Protein AF-0000000077125166 (afdb_homodimer)

Sequence (204 aa):
MILIDFYLDGFKVSGHAQYDDVGKDIVCSAISGICFGSINWFDQKDILIFESDQSKPELVLKLKMNQRNKIGISLIETQVKTISDSYSQFCKFKKYNKELEKMILIDFYLDGFKVSGHAQYDDVGKDIVCSAISGICFGSINWFDQKDILIFESDQSKPELVLKLKMNQRNKIGISLIETQVKTISDSYSQFCKFKKYNKELEK

InterPro domains:
  IPR007422 Cysteine protease Prp [PF04327] (8-91)
  IPR007422 Cysteine protease Prp [cd16332] (1-94)
  IPR036764 Cysteine protease Prp superfamily [G3DSA:3.30.70.1490] (1-98)
  IPR036764 Cysteine protease Prp superfamily [SSF118010] (1-94)

Radius of gyration: 16.25 Å; Cα contacts (8 Å, |Δi|>4): 406; chains: 2; bounding box: 44×40×36 Å

Secondary structure (DSSP, 8-state):
-EEEEEETTEEEEES-S---SHHHHHHHHHHHHHHHHHHHHS-GGGEEEEEE-SSS-EEEEEE---HHHHHHHHHHHHHHHHHHHH-TTTEEEEE-SSPPP-/-EEEEEETTEEEEES-S---SHHHHHHHHHHHHHHHHHHHHS-GGGEEEEEE-SSS-EEEEEE---HHHHHHHHHHHHHHHHHHHH-TTTEEEEE-SSPPP-

Solvent-accessible surface area (backbone atoms only — not comparable to full-atom values): 10706 Å² total; per-residue (Å²): 101,25,41,36,43,35,32,74,34,34,37,35,39,33,41,54,61,64,88,58,57,72,69,45,42,32,54,23,32,17,51,48,35,49,50,55,10,45,61,71,55,48,60,70,91,40,49,47,77,47,75,43,77,60,100,61,24,31,41,35,41,40,47,57,84,46,73,68,48,50,52,50,51,53,41,49,49,37,20,53,45,48,48,21,70,76,36,55,90,43,23,46,71,47,78,44,98,43,65,71,81,131,99,24,41,35,42,35,32,74,34,35,37,37,38,31,40,54,60,65,88,59,57,73,71,44,40,31,53,25,31,17,51,48,36,48,51,55,10,45,60,69,53,47,60,69,92,40,48,48,78,46,75,42,77,62,98,61,23,30,42,35,41,39,46,58,81,46,74,69,50,51,52,50,51,54,42,50,49,38,20,52,46,48,49,20,70,76,37,55,90,42,24,47,70,47,79,44,98,42,66,71,81,130

Organism: Malacoplasma penetrans (strain HF-2) (NCBI:txid272633)

Nearest PDB structures (foldseek):
  7jvs-assembly1_D  TM=8.659E-01  e=5.149E-07  Staphylococcus aureus
  7kld-assembly1_B  TM=8.203E-01  e=3.577E-06  Staphylococcus aureus
  7kld-assembly1_A-2  TM=8.004E-01  e=5.898E-06  Staphylococcus aureus
  1s12-assembly1_A  TM=8.073E-01  e=2.997E-05  Thermotoga maritima
  7xqb-assembly1_A  TM=2.788E-01  e=7.992E-01  Homo sapiens

Structure (mmCIF, N/CA/C/O backbone):
data_AF-0000000077125166-model_v1
#
loop_
_entity.id
_entity.type
_entity.pdbx_description
1 polymer 'Ribosomal processing cysteine protease Prp'
#
loop_
_atom_site.group_PDB
_atom_site.id
_atom_site.type_symbol
_atom_site.label_atom_id
_atom_site.label_alt_id
_atom_site.label_comp_id
_atom_site.label_asym_id
_atom_site.label_entity_id
_atom_site.label_seq_id
_atom_site.pdbx_PDB_ins_code
_atom_site.Cartn_x
_atom_site.Cartn_y
_atom_site.Cartn_z
_atom_site.occupancy
_atom_site.B_iso_or_equiv
_atom_site.auth_seq_id
_atom_site.auth_comp_id
_atom_site.auth_asym_id
_atom_site.auth_atom_id
_atom_site.pdbx_PDB_model_num
ATOM 1 N N . MET A 1 1 ? 17.109 -9.609 -4.617 1 88.5 1 MET A N 1
ATOM 2 C CA . MET A 1 1 ? 16.844 -8.922 -3.352 1 88.5 1 MET A CA 1
ATOM 3 C C . MET A 1 1 ? 16.281 -7.531 -3.594 1 88.5 1 MET A C 1
ATOM 5 O O . MET A 1 1 ? 16.766 -6.793 -4.449 1 88.5 1 MET A O 1
ATOM 9 N N . ILE A 1 2 ? 15.266 -7.176 -3 1 92.12 2 ILE A N 1
ATOM 10 C CA . ILE A 1 2 ? 14.672 -5.844 -3.061 1 92.12 2 ILE A CA 1
ATOM 11 C C . ILE A 1 2 ? 15.188 -4.996 -1.902 1 92.12 2 ILE A C 1
ATOM 13 O O . ILE A 1 2 ? 15.172 -5.434 -0.749 1 92.12 2 ILE A O 1
ATOM 17 N N . LEU A 1 3 ? 15.672 -3.85 -2.199 1 95.25 3 LEU A N 1
ATOM 18 C CA . LEU A 1 3 ? 16.156 -2.922 -1.18 1 95.25 3 LEU A CA 1
ATOM 19 C C . LEU A 1 3 ? 15.258 -1.688 -1.104 1 95.25 3 LEU A C 1
ATOM 21 O O . LEU A 1 3 ? 14.922 -1.096 -2.133 1 95.25 3 LEU A O 1
ATOM 25 N N . ILE A 1 4 ? 14.898 -1.32 0.077 1 97.69 4 ILE A N 1
ATOM 26 C CA . ILE A 1 4 ? 14.055 -0.151 0.302 1 97.69 4 ILE A CA 1
ATOM 27 C C . ILE A 1 4 ? 14.734 0.792 1.294 1 97.69 4 ILE A C 1
ATOM 29 O O . ILE A 1 4 ? 14.953 0.43 2.451 1 97.69 4 ILE A O 1
ATOM 33 N N . ASP A 1 5 ? 15.055 1.932 0.874 1 98.19 5 ASP A N 1
ATOM 34 C CA . ASP A 1 5 ? 15.609 2.994 1.709 1 98.19 5 ASP A CA 1
ATOM 35 C C . ASP A 1 5 ? 14.586 4.102 1.936 1 98.19 5 ASP A C 1
ATOM 37 O O . ASP A 1 5 ? 14.094 4.711 0.98 1 98.19 5 ASP A O 1
ATOM 41 N N . PHE A 1 6 ? 14.305 4.363 3.172 1 98.44 6 PHE A N 1
ATOM 42 C CA . PHE A 1 6 ? 13.305 5.375 3.51 1 98.44 6 PHE A CA 1
ATOM 43 C C . PHE A 1 6 ? 13.969 6.598 4.141 1 98.44 6 PHE A C 1
ATOM 45 O O . PHE A 1 6 ? 14.812 6.465 5.027 1 98.44 6 PHE A O 1
ATOM 52 N N . TYR A 1 7 ? 13.531 7.691 3.664 1 98.12 7 TYR A N 1
ATOM 53 C CA . TYR A 1 7 ? 13.992 8.992 4.141 1 98.12 7 TYR A CA 1
ATOM 54 C C . TYR A 1 7 ? 12.836 9.812 4.699 1 98.12 7 TYR A C 1
ATOM 56 O O . TYR A 1 7 ? 11.68 9.406 4.602 1 98.12 7 TYR A O 1
ATOM 64 N N . LEU A 1 8 ? 13.156 10.914 5.254 1 97.25 8 LEU A N 1
ATOM 65 C CA . LEU A 1 8 ? 12.125 11.75 5.859 1 97.25 8 LEU A CA 1
ATOM 66 C C . LEU A 1 8 ? 11.141 12.25 4.809 1 97.25 8 LEU A C 1
ATOM 68 O O . LEU A 1 8 ? 9.953 12.438 5.102 1 97.25 8 LEU A O 1
ATOM 72 N N . ASP A 1 9 ? 11.672 12.453 3.574 1 98.19 9 ASP A N 1
ATOM 73 C CA . ASP A 1 9 ? 10.828 13.078 2.559 1 98.19 9 ASP A CA 1
ATOM 74 C C . ASP A 1 9 ? 10.75 12.203 1.307 1 98.19 9 ASP A C 1
ATOM 76 O O . ASP A 1 9 ? 10.641 12.727 0.192 1 98.19 9 ASP A O 1
ATOM 80 N N . GLY A 1 10 ? 10.875 10.883 1.481 1 98.31 10 GLY A N 1
ATOM 81 C CA . GLY A 1 10 ? 10.766 10.031 0.308 1 98.31 10 GLY A CA 1
ATOM 82 C C . GLY A 1 10 ? 11.359 8.648 0.513 1 98.31 10 GLY A C 1
ATOM 83 O O . GLY A 1 10 ? 11.562 8.219 1.649 1 98.31 10 GLY A O 1
ATOM 84 N N . PHE A 1 11 ? 11.492 7.945 -0.574 1 98.56 11 PHE A N 1
ATOM 85 C CA . PHE A 1 11 ? 12.055 6.602 -0.487 1 98.56 11 PHE A CA 1
ATOM 86 C C . PHE A 1 11 ? 12.695 6.195 -1.812 1 98.56 11 PHE A C 1
ATOM 88 O O . PHE A 1 11 ?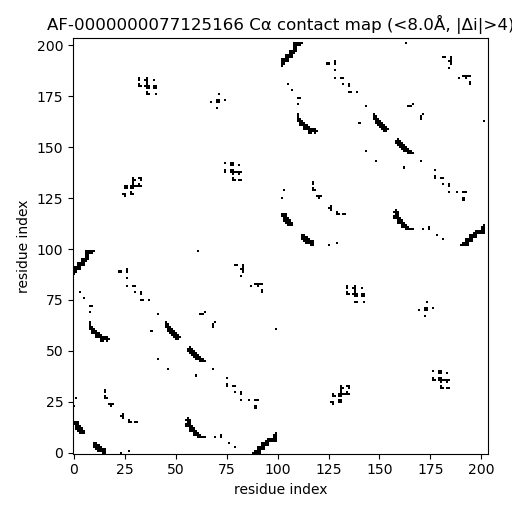 12.438 6.812 -2.846 1 98.56 11 PHE A O 1
ATOM 95 N N . LYS A 1 12 ? 13.531 5.242 -1.738 1 97.31 12 LYS A N 1
ATOM 96 C CA . LYS A 1 12 ? 14.172 4.582 -2.8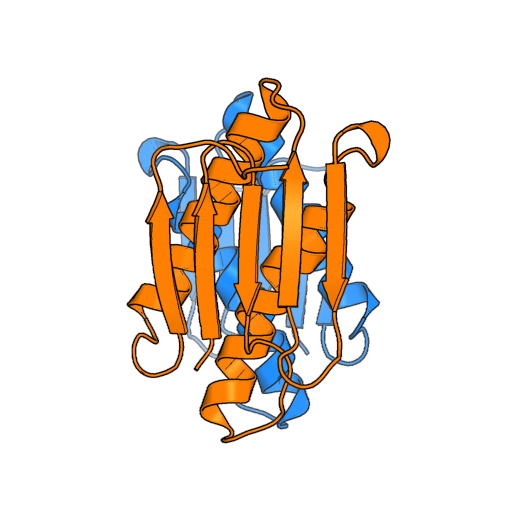69 1 97.31 12 LYS A CA 1
ATOM 97 C C . LYS A 1 12 ? 13.961 3.072 -2.818 1 97.31 12 LYS A C 1
ATOM 99 O O . LYS A 1 12 ? 14.109 2.453 -1.764 1 97.31 12 LYS A O 1
ATOM 104 N N . VAL A 1 13 ? 13.602 2.555 -3.938 1 96.56 13 VAL A N 1
ATOM 105 C CA . VAL A 1 13 ? 13.438 1.109 -4.059 1 96.56 13 VAL A CA 1
ATOM 106 C C . VAL A 1 13 ? 14.297 0.587 -5.211 1 96.56 13 VAL A C 1
ATOM 108 O O . VAL A 1 13 ? 14.266 1.141 -6.312 1 96.56 13 VAL A O 1
ATOM 111 N N . SER A 1 14 ? 15.039 -0.465 -4.918 1 93.19 14 SER A N 1
ATOM 112 C CA . SER A 1 14 ? 15.852 -1.08 -5.961 1 93.19 14 SER A CA 1
ATOM 113 C C . SER A 1 14 ? 15.688 -2.598 -5.965 1 93.19 14 SER A C 1
ATOM 115 O O . SER A 1 14 ? 15.422 -3.201 -4.922 1 93.19 14 SER A O 1
ATOM 117 N N . GLY A 1 15 ? 15.773 -3.17 -7.215 1 89.12 15 GLY A N 1
ATOM 118 C CA . GLY A 1 15 ? 15.719 -4.617 -7.34 1 89.12 15 GLY A CA 1
ATOM 119 C C . GLY A 1 15 ? 14.305 -5.16 -7.398 1 89.12 15 GLY A C 1
ATOM 120 O O . GLY A 1 15 ? 14.078 -6.355 -7.203 1 89.12 15 GLY A O 1
ATOM 121 N N . HIS A 1 16 ? 13.375 -4.238 -7.547 1 78.56 16 HIS A N 1
ATOM 122 C CA . HIS A 1 16 ? 11.969 -4.629 -7.484 1 78.56 16 HIS A CA 1
ATOM 123 C C . HIS A 1 16 ? 11.477 -5.117 -8.844 1 78.56 16 HIS A C 1
ATOM 125 O O . HIS A 1 16 ? 10.336 -5.578 -8.969 1 78.56 16 HIS A O 1
ATOM 131 N N . ALA A 1 17 ? 12.336 -4.746 -9.852 1 70.19 17 ALA A N 1
ATOM 132 C CA . ALA A 1 17 ? 11.992 -5.168 -11.211 1 70.19 17 ALA A CA 1
ATOM 133 C C . ALA A 1 17 ? 12.961 -6.227 -11.719 1 70.19 17 ALA A C 1
ATOM 135 O O . ALA A 1 17 ? 14.148 -6.199 -11.391 1 70.19 17 ALA A O 1
ATOM 136 N N . GLN A 1 18 ? 12.781 -7.445 -11.617 1 63.22 18 GLN A N 1
ATOM 137 C CA . GLN A 1 18 ? 13.547 -8.531 -12.219 1 63.22 18 GLN A CA 1
ATOM 138 C C . GLN A 1 18 ? 13.023 -9.891 -11.758 1 63.22 18 GLN A C 1
ATOM 140 O O . GLN A 1 18 ? 12.781 -10.094 -10.57 1 63.22 18 GLN A O 1
ATOM 145 N N . TYR A 1 19 ? 12.344 -10.383 -12.758 1 58.19 19 TYR A N 1
ATOM 146 C CA . TYR A 1 19 ? 11.703 -11.688 -12.594 1 58.19 19 TYR A CA 1
ATOM 147 C C . TYR A 1 19 ? 12.727 -12.758 -12.234 1 58.19 19 TYR A C 1
ATOM 149 O O . TYR A 1 19 ? 13.734 -12.922 -12.93 1 58.19 19 TYR A O 1
ATOM 157 N N . ASP A 1 20 ? 12.844 -12.875 -10.914 1 63.78 20 ASP A N 1
ATOM 158 C CA . ASP A 1 20 ? 13.656 -14.016 -10.516 1 63.78 20 ASP A CA 1
ATOM 159 C C . ASP A 1 20 ? 12.773 -15.156 -10.008 1 63.78 20 ASP A C 1
ATOM 161 O O . ASP A 1 20 ? 11.711 -15.422 -10.562 1 63.78 20 ASP A O 1
ATOM 165 N N . ASP A 1 21 ? 13.227 -15.688 -8.961 1 65.69 21 ASP A N 1
ATOM 166 C CA . ASP A 1 21 ? 12.578 -16.797 -8.258 1 65.69 21 ASP A CA 1
ATOM 167 C C . ASP A 1 21 ? 11.148 -16.422 -7.852 1 65.69 21 ASP A C 1
ATOM 169 O O . ASP A 1 21 ? 10.844 -15.25 -7.641 1 65.69 21 ASP A O 1
ATOM 173 N N . VAL A 1 22 ? 10.219 -17.344 -7.988 1 67.06 22 VAL A N 1
ATOM 174 C CA . VAL A 1 22 ? 8.789 -17.219 -7.727 1 67.06 22 VAL A CA 1
ATOM 175 C C . VAL A 1 22 ? 8.57 -16.391 -6.465 1 67.06 22 VAL A C 1
ATOM 177 O O . VAL A 1 22 ? 7.754 -15.461 -6.457 1 67.06 22 VAL A O 1
ATOM 180 N N . GLY A 1 23 ? 9.328 -16.625 -5.402 1 73.56 23 GLY A N 1
ATOM 181 C CA . GLY A 1 23 ? 9.195 -15.875 -4.16 1 73.56 23 GLY A CA 1
ATOM 182 C C . GLY A 1 23 ? 9.516 -14.398 -4.316 1 73.56 23 GLY A C 1
ATOM 183 O O . GLY A 1 23 ? 8.828 -13.547 -3.748 1 73.56 23 GLY A O 1
ATOM 184 N N . LYS A 1 24 ? 10.406 -14.141 -5.137 1 79.88 24 LYS A N 1
ATOM 185 C CA . LYS A 1 24 ? 10.797 -12.75 -5.371 1 79.88 24 LYS A CA 1
ATOM 186 C C . LYS A 1 24 ? 9.719 -12 -6.145 1 79.88 24 LYS A C 1
ATOM 188 O O . LYS A 1 24 ? 9.453 -10.828 -5.863 1 79.88 24 LYS A O 1
ATOM 193 N N . ASP A 1 25 ? 9.031 -12.727 -6.945 1 85.38 25 ASP A N 1
ATOM 194 C CA . ASP A 1 25 ? 7.984 -12.102 -7.754 1 85.38 25 ASP A CA 1
ATOM 195 C C . ASP A 1 25 ? 6.812 -11.656 -6.887 1 85.38 25 ASP A C 1
ATOM 197 O O . ASP A 1 25 ? 6.219 -10.602 -7.129 1 85.38 25 ASP A O 1
ATOM 201 N N . ILE A 1 26 ? 6.582 -12.414 -5.871 1 87.94 26 ILE A N 1
ATOM 202 C CA . ILE A 1 26 ? 5.484 -12.125 -4.957 1 87.94 26 ILE A CA 1
ATOM 203 C C . ILE A 1 26 ? 5.801 -10.859 -4.152 1 87.94 26 ILE A C 1
ATOM 205 O O . ILE A 1 26 ? 4.965 -9.961 -4.047 1 87.94 26 ILE A O 1
ATOM 209 N N . VAL A 1 27 ? 6.992 -10.828 -3.652 1 92.56 27 VAL A N 1
ATOM 210 C CA . VAL A 1 27 ? 7.41 -9.688 -2.854 1 92.56 27 VAL A CA 1
ATOM 211 C C . VAL A 1 27 ? 7.523 -8.445 -3.744 1 92.56 27 VAL A C 1
ATOM 213 O O . VAL A 1 27 ? 7.113 -7.355 -3.352 1 92.56 27 VAL A O 1
ATOM 216 N N . CYS A 1 28 ? 8.008 -8.641 -4.93 1 92.25 28 CYS A N 1
ATOM 217 C CA . CYS A 1 28 ? 8.133 -7.543 -5.887 1 92.25 28 CYS A CA 1
ATOM 218 C C . CYS A 1 28 ? 6.77 -6.93 -6.191 1 92.25 28 CYS A C 1
ATOM 220 O O . CYS A 1 28 ? 6.641 -5.707 -6.273 1 92.25 28 CYS A O 1
ATOM 222 N N . SER A 1 29 ? 5.875 -7.773 -6.383 1 93.25 29 SER A N 1
ATOM 223 C CA . SER A 1 29 ? 4.535 -7.297 -6.703 1 93.25 29 SER A CA 1
ATOM 224 C C . SER A 1 29 ? 3.943 -6.496 -5.547 1 93.25 29 SER A C 1
ATOM 226 O O . SER A 1 29 ? 3.322 -5.453 -5.762 1 93.25 29 SER A O 1
ATOM 228 N N . ALA A 1 30 ? 4.086 -6.965 -4.332 1 95.5 30 ALA A N 1
ATOM 229 C CA . ALA A 1 30 ? 3.6 -6.258 -3.148 1 95.5 30 ALA A CA 1
ATOM 230 C C . ALA A 1 30 ? 4.23 -4.875 -3.039 1 95.5 30 ALA A C 1
ATOM 232 O O . ALA A 1 30 ? 3.523 -3.871 -2.908 1 95.5 30 ALA A O 1
ATOM 233 N N . ILE A 1 31 ? 5.516 -4.789 -3.162 1 97.06 31 ILE A N 1
ATOM 234 C CA . ILE A 1 31 ? 6.25 -3.535 -3.031 1 97.06 31 ILE A CA 1
ATOM 235 C C . ILE A 1 31 ? 5.883 -2.598 -4.18 1 97.06 31 ILE A C 1
ATOM 237 O O . ILE A 1 31 ? 5.621 -1.413 -3.963 1 97.06 31 ILE A O 1
ATOM 241 N N . SER A 1 32 ? 5.832 -3.109 -5.391 1 94.75 32 SER A N 1
ATOM 242 C CA . SER A 1 32 ? 5.48 -2.301 -6.555 1 94.75 32 SER A CA 1
ATOM 243 C C . SER A 1 32 ? 4.078 -1.716 -6.418 1 94.75 32 SER A C 1
ATOM 245 O O . SER A 1 32 ? 3.855 -0.545 -6.734 1 94.75 32 SER A O 1
ATOM 247 N N . GLY A 1 33 ? 3.133 -2.543 -5.992 1 96.75 33 GLY A N 1
ATOM 248 C CA . GLY A 1 33 ? 1.771 -2.08 -5.777 1 96.75 33 GLY A CA 1
ATOM 249 C C . GLY A 1 33 ? 1.681 -0.917 -4.809 1 96.75 33 GLY A C 1
ATOM 250 O O . GLY A 1 33 ? 0.982 0.064 -5.074 1 96.75 33 GLY A O 1
ATOM 251 N N . ILE A 1 34 ? 2.367 -1.034 -3.705 1 98.5 34 ILE A N 1
ATOM 252 C CA . ILE A 1 34 ? 2.406 0.028 -2.705 1 98.5 34 ILE A CA 1
ATOM 253 C C . ILE A 1 34 ? 3.021 1.286 -3.312 1 98.5 34 ILE A C 1
ATOM 255 O O . ILE A 1 34 ? 2.447 2.373 -3.223 1 98.5 34 ILE A O 1
ATOM 259 N N . CYS A 1 35 ? 4.148 1.159 -3.975 1 98.06 35 CYS A N 1
ATOM 260 C CA . CYS A 1 35 ? 4.902 2.305 -4.469 1 98.06 35 CYS A CA 1
ATOM 261 C C . CYS A 1 35 ? 4.145 3.02 -5.578 1 98.06 35 CYS A C 1
ATOM 263 O O . CYS A 1 35 ? 3.928 4.23 -5.512 1 98.06 35 CYS A O 1
ATOM 265 N N . PHE A 1 36 ? 3.689 2.275 -6.551 1 97 36 PHE A N 1
ATOM 266 C CA . PHE A 1 36 ? 3.066 2.922 -7.699 1 97 36 PHE A CA 1
ATOM 267 C C . PHE A 1 36 ? 1.688 3.461 -7.332 1 97 36 PHE A C 1
ATOM 269 O O . PHE A 1 36 ? 1.285 4.523 -7.809 1 97 36 PHE A O 1
ATOM 276 N N . GLY A 1 37 ? 0.969 2.758 -6.508 1 98.5 37 GLY A N 1
ATOM 277 C CA . GLY A 1 37 ? -0.279 3.295 -5.992 1 98.5 37 GLY A CA 1
ATOM 278 C C . GLY A 1 37 ? -0.097 4.594 -5.227 1 98.5 37 GLY A C 1
ATOM 279 O O . GLY A 1 37 ? -0.918 5.504 -5.336 1 98.5 37 GLY A O 1
ATOM 280 N N . SER A 1 38 ? 0.957 4.648 -4.438 1 98.69 38 SER A N 1
ATOM 281 C CA . SER A 1 38 ? 1.24 5.848 -3.658 1 98.69 38 SER A CA 1
ATOM 282 C C . SER A 1 38 ? 1.605 7.023 -4.559 1 98.69 38 SER A C 1
ATOM 284 O O . SER A 1 38 ? 1.137 8.141 -4.352 1 98.69 38 SER A O 1
ATOM 286 N N . ILE A 1 39 ? 2.422 6.754 -5.551 1 98.5 39 ILE A N 1
ATOM 287 C CA . ILE A 1 39 ? 2.809 7.785 -6.508 1 98.5 39 ILE A CA 1
ATOM 288 C C . ILE A 1 39 ? 1.562 8.398 -7.141 1 98.5 39 ILE A C 1
ATOM 290 O O . ILE A 1 39 ? 1.47 9.617 -7.289 1 98.5 39 ILE A O 1
ATOM 294 N N . ASN A 1 40 ? 0.582 7.605 -7.445 1 98.38 40 ASN A N 1
ATOM 295 C CA . ASN A 1 40 ? -0.653 8.07 -8.062 1 98.38 40 ASN A CA 1
ATOM 296 C C . ASN A 1 40 ? -1.508 8.867 -7.082 1 98.38 40 ASN A C 1
ATOM 298 O O . ASN A 1 40 ? -2.381 9.633 -7.492 1 98.38 40 ASN A O 1
ATOM 302 N N . TRP A 1 41 ? -1.309 8.68 -5.855 1 98.81 41 TRP A N 1
ATOM 303 C CA . TRP A 1 41 ? -2.111 9.344 -4.832 1 98.81 41 TRP A CA 1
ATOM 304 C C . TRP A 1 41 ? -1.573 10.742 -4.535 1 98.81 41 TRP A C 1
ATOM 306 O O . TRP A 1 41 ? -2.342 11.656 -4.246 1 98.81 41 TRP A O 1
ATOM 316 N N . PHE A 1 42 ? -0.277 10.898 -4.594 1 98.81 42 PHE A N 1
ATOM 317 C CA . PHE A 1 42 ? 0.323 12.188 -4.293 1 98.81 42 PHE A CA 1
ATOM 318 C C . PHE A 1 42 ? -0.003 13.211 -5.379 1 98.81 42 PHE A C 1
ATOM 320 O O . PHE A 1 42 ? -0.159 12.844 -6.547 1 98.81 42 PHE A O 1
ATOM 327 N N . ASP A 1 43 ? -0.119 14.5 -4.984 1 98.56 43 ASP A N 1
ATOM 328 C CA . ASP A 1 43 ? -0.202 15.562 -5.98 1 98.56 43 ASP A CA 1
ATOM 329 C C . ASP A 1 43 ? 1.076 15.641 -6.812 1 98.56 43 ASP A C 1
ATOM 331 O O . ASP A 1 43 ? 2.178 15.719 -6.262 1 98.56 43 ASP A O 1
ATOM 335 N N . GLN A 1 44 ? 0.912 15.578 -8.047 1 97.94 44 GLN A N 1
ATOM 336 C CA . GLN A 1 44 ? 2.057 15.523 -8.945 1 97.94 44 GLN A CA 1
ATOM 337 C C . GLN A 1 44 ? 2.973 16.719 -8.742 1 97.94 44 GLN A C 1
ATOM 339 O O . GLN A 1 44 ? 4.191 16.625 -8.914 1 97.94 44 GLN A O 1
ATOM 344 N N . LYS A 1 45 ? 2.42 17.844 -8.375 1 98.19 45 LYS A N 1
ATOM 345 C CA . LYS A 1 45 ? 3.219 19.047 -8.164 1 98.19 45 LYS A CA 1
ATOM 346 C C . LYS A 1 45 ? 4.113 18.906 -6.938 1 98.19 45 LYS A C 1
ATOM 348 O O . LYS A 1 45 ? 5.023 19.703 -6.727 1 98.19 45 LYS A O 1
ATOM 353 N N . ASP A 1 46 ? 3.82 17.938 -6.082 1 98.44 46 ASP A N 1
ATOM 354 C CA . ASP A 1 46 ? 4.527 17.797 -4.812 1 98.44 46 ASP A CA 1
ATOM 355 C C . ASP A 1 46 ? 5.562 16.672 -4.875 1 98.44 46 ASP A C 1
ATOM 357 O O . ASP A 1 46 ? 6.188 16.344 -3.867 1 98.44 46 ASP A O 1
ATOM 361 N N . ILE A 1 47 ? 5.727 16.094 -6.027 1 98.25 47 ILE A N 1
ATOM 362 C CA . ILE A 1 47 ? 6.613 14.93 -6.008 1 98.25 47 ILE A CA 1
ATOM 363 C C . ILE A 1 47 ? 7.609 15.023 -7.164 1 98.25 47 ILE A C 1
ATOM 365 O O . ILE A 1 47 ? 7.332 15.672 -8.18 1 98.25 47 ILE A O 1
ATOM 369 N N . LEU A 1 48 ? 8.758 14.469 -6.938 1 97.88 48 LEU A N 1
ATOM 370 C CA . LEU A 1 48 ? 9.758 14.156 -7.953 1 97.88 48 LEU A CA 1
ATOM 371 C C . LEU A 1 48 ? 10.016 12.656 -8.008 1 97.88 48 LEU A C 1
ATOM 373 O O . LEU A 1 48 ? 10.211 12.016 -6.977 1 97.88 48 LEU A O 1
ATOM 377 N N . ILE A 1 49 ? 9.93 12.148 -9.203 1 97 49 ILE A N 1
ATOM 378 C CA . ILE A 1 49 ? 10.094 10.711 -9.391 1 97 49 ILE A CA 1
ATOM 379 C C . ILE A 1 49 ? 11.258 10.453 -10.352 1 97 49 ILE A C 1
ATOM 381 O O . ILE A 1 49 ? 11.367 11.102 -11.398 1 97 49 ILE A O 1
ATOM 385 N N . PHE A 1 50 ? 12.086 9.555 -9.938 1 94.25 50 PHE A N 1
ATOM 386 C CA . PHE A 1 50 ? 13.141 9.055 -10.812 1 94.25 50 PHE A CA 1
ATOM 387 C C . PHE A 1 50 ? 13.062 7.543 -10.945 1 94.25 50 PHE A C 1
ATOM 389 O O . PHE A 1 50 ? 13 6.828 -9.945 1 94.25 50 PHE A O 1
ATOM 396 N N . GLU A 1 51 ? 12.969 7.109 -12.172 1 91.44 51 GLU A N 1
ATOM 397 C CA . GLU A 1 51 ? 12.969 5.68 -12.453 1 91.44 51 GLU A CA 1
ATOM 398 C C . GLU A 1 51 ? 14.102 5.305 -13.406 1 91.44 51 GLU A C 1
ATOM 400 O O . GLU A 1 51 ? 14.375 6.023 -14.367 1 91.44 51 GLU A O 1
ATOM 405 N N . SER A 1 52 ? 14.742 4.309 -13.078 1 86.38 52 SER A N 1
ATOM 406 C CA . SER A 1 52 ? 15.781 3.793 -13.961 1 86.38 52 SER A CA 1
ATOM 407 C C . SER A 1 52 ? 15.578 2.307 -14.242 1 86.38 52 SER A C 1
ATOM 409 O O . SER A 1 52 ? 15.148 1.559 -13.359 1 86.38 52 SER A O 1
ATOM 411 N N . ASP A 1 53 ? 15.602 1.937 -15.516 1 74.25 53 ASP A N 1
ATOM 412 C CA . ASP A 1 53 ? 15.43 0.541 -15.906 1 74.25 53 ASP A CA 1
ATOM 413 C C . ASP A 1 53 ? 16.766 -0.081 -16.312 1 74.25 53 ASP A C 1
ATOM 415 O O . ASP A 1 53 ? 16.797 -1.163 -16.906 1 74.25 53 ASP A O 1
ATOM 419 N N . GLN A 1 54 ? 17.703 0.602 -16.094 1 71.5 54 GLN A N 1
ATOM 420 C CA . GLN A 1 54 ? 18.984 0.05 -16.531 1 71.5 54 GLN A CA 1
ATOM 421 C C . GLN A 1 54 ? 19.297 -1.25 -15.797 1 71.5 54 GLN A C 1
ATOM 423 O O . GLN A 1 54 ? 18.391 -2.045 -15.516 1 71.5 54 GLN A O 1
ATOM 428 N N . SER A 1 55 ? 20.422 -1.641 -15.484 1 66 55 SER A N 1
ATOM 429 C CA . SER A 1 55 ? 20.859 -2.926 -14.938 1 66 55 SER A CA 1
ATOM 430 C C . SER A 1 55 ? 20.219 -3.193 -13.578 1 66 55 SER A C 1
ATOM 432 O O . SER A 1 55 ? 19.938 -4.344 -13.242 1 66 55 SER A O 1
ATOM 434 N N . LYS A 1 56 ? 19.922 -2.117 -12.875 1 73.62 56 LYS A N 1
ATOM 435 C CA . LYS A 1 56 ? 19.234 -2.264 -11.594 1 73.62 56 LYS A CA 1
ATOM 436 C C . LYS A 1 56 ? 18.031 -1.34 -11.508 1 73.62 56 LYS A C 1
ATOM 438 O O . LYS A 1 56 ? 18.156 -0.156 -11.195 1 73.62 56 LYS A O 1
ATOM 443 N N . PRO A 1 57 ? 16.859 -1.937 -11.836 1 85.5 57 PRO A N 1
ATOM 444 C CA . PRO A 1 57 ? 15.672 -1.083 -11.781 1 85.5 57 PRO A CA 1
ATOM 445 C C . PRO A 1 57 ? 15.508 -0.376 -10.438 1 85.5 57 PRO A C 1
ATOM 447 O O . PRO A 1 57 ? 15.664 -1.003 -9.383 1 85.5 57 PRO A O 1
ATOM 450 N N . GLU A 1 58 ? 15.445 0.89 -10.5 1 92.56 58 GLU A N 1
ATOM 451 C CA . GLU A 1 58 ? 15.344 1.722 -9.305 1 92.56 58 GLU A CA 1
ATOM 452 C C . GLU A 1 58 ? 14.188 2.717 -9.422 1 92.56 58 GLU A C 1
ATOM 454 O O . GLU A 1 58 ? 13.914 3.23 -10.508 1 92.56 58 GLU A O 1
ATOM 459 N N . LEU A 1 59 ? 13.531 2.891 -8.352 1 96 59 LEU A N 1
ATOM 460 C CA . LEU A 1 59 ? 12.492 3.904 -8.219 1 96 59 LEU A CA 1
ATOM 461 C C . LEU A 1 59 ? 12.781 4.832 -7.043 1 96 59 LEU A C 1
ATOM 463 O O . LEU A 1 59 ? 13.016 4.367 -5.922 1 96 59 LEU A O 1
ATOM 467 N N . VAL A 1 60 ? 12.836 6.129 -7.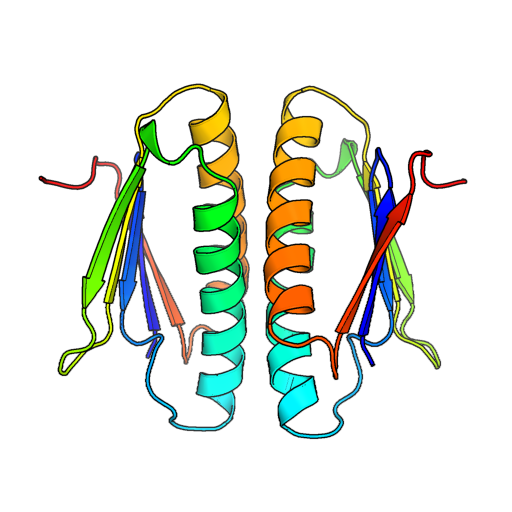324 1 97.25 60 VAL A N 1
ATOM 468 C CA . VAL A 1 60 ? 13.07 7.125 -6.281 1 97.25 60 VAL A CA 1
ATOM 469 C C . VAL A 1 60 ? 11.914 8.117 -6.254 1 97.25 60 VAL A C 1
ATOM 471 O O . VAL A 1 60 ? 11.508 8.641 -7.293 1 97.25 60 VAL A O 1
ATOM 474 N N . LEU A 1 61 ? 11.391 8.328 -5.082 1 98.44 61 LEU A N 1
ATOM 475 C CA . LEU A 1 61 ? 10.344 9.328 -4.867 1 98.44 61 LEU A CA 1
ATOM 476 C C . LEU A 1 61 ? 10.789 10.359 -3.834 1 98.44 61 LEU A C 1
ATOM 478 O O . LEU A 1 61 ? 11.203 10 -2.727 1 98.44 61 LEU A O 1
ATOM 482 N N . LYS A 1 62 ? 10.727 11.586 -4.207 1 98.5 62 LYS A N 1
ATOM 483 C CA . LYS A 1 62 ? 10.93 12.695 -3.287 1 98.5 62 LYS A CA 1
ATOM 484 C C . LYS A 1 62 ? 9.664 13.523 -3.127 1 98.5 62 LYS A C 1
ATOM 486 O O . LYS A 1 62 ? 8.992 13.844 -4.113 1 98.5 62 LYS A O 1
ATOM 491 N N . LEU A 1 63 ? 9.391 13.891 -1.954 1 98.25 63 LEU A N 1
ATOM 492 C CA . LEU A 1 63 ? 8.133 14.562 -1.644 1 98.25 63 LEU A CA 1
ATOM 493 C C . LEU A 1 63 ? 8.391 15.961 -1.095 1 98.25 63 LEU A C 1
ATOM 495 O O . LEU A 1 63 ? 9.328 16.172 -0.324 1 98.25 63 LEU A O 1
ATOM 499 N N . LYS A 1 64 ? 7.566 16.875 -1.545 1 98.12 64 LYS A N 1
ATOM 500 C CA . LYS A 1 64 ? 7.383 18.078 -0.754 1 98.12 64 LYS A CA 1
ATOM 501 C C . LYS A 1 64 ? 6.574 17.797 0.509 1 98.12 64 LYS A C 1
ATOM 503 O O . LYS A 1 64 ? 5.469 17.266 0.436 1 98.12 64 LYS A O 1
ATOM 508 N N . MET A 1 65 ? 7.105 18.234 1.587 1 97.06 65 MET A N 1
ATOM 509 C CA . MET A 1 65 ? 6.504 17.812 2.85 1 97.06 65 MET A CA 1
ATOM 510 C C . MET A 1 65 ? 5.434 18.812 3.293 1 97.06 65 MET A C 1
ATOM 512 O O . MET A 1 65 ? 5.684 20.016 3.357 1 97.06 65 MET A O 1
ATOM 516 N N . ASN A 1 66 ? 4.289 18.422 3.443 1 97.81 66 ASN A N 1
ATOM 517 C CA . ASN A 1 66 ? 3.131 19.016 4.09 1 97.81 66 ASN A CA 1
ATOM 518 C C . ASN A 1 66 ? 2.393 18.016 4.973 1 97.81 66 ASN A C 1
ATOM 520 O O . ASN A 1 66 ? 2.814 16.859 5.098 1 97.81 66 ASN A O 1
ATOM 524 N N . GLN A 1 67 ? 1.455 18.359 5.629 1 97.62 67 GLN A N 1
ATOM 525 C CA . GLN A 1 67 ? 0.791 17.484 6.586 1 97.62 67 GLN A CA 1
ATOM 526 C C . GLN A 1 67 ? 0.258 16.234 5.906 1 97.62 67 GLN A C 1
ATOM 528 O O . GLN A 1 67 ? 0.436 15.117 6.414 1 97.62 67 GLN A O 1
ATOM 533 N N . ARG A 1 68 ? -0.409 16.359 4.82 1 98.31 68 ARG A N 1
ATOM 534 C CA . ARG A 1 68 ? -0.967 15.25 4.066 1 98.31 68 ARG A CA 1
ATOM 535 C C . ARG A 1 68 ? 0.124 14.273 3.65 1 98.31 68 ARG A C 1
ATOM 537 O O . ARG A 1 68 ? -0.012 13.062 3.846 1 98.31 68 ARG A O 1
ATOM 544 N N . ASN A 1 69 ? 1.181 14.836 3.094 1 98.62 69 ASN A N 1
ATOM 545 C CA . ASN A 1 69 ? 2.26 13.992 2.59 1 98.62 69 ASN A CA 1
ATOM 546 C C . ASN A 1 69 ? 3.01 13.297 3.725 1 98.62 69 ASN A C 1
ATOM 548 O O . ASN A 1 69 ? 3.484 12.172 3.566 1 98.62 69 ASN A O 1
ATOM 552 N N . LYS A 1 70 ? 3.127 13.961 4.875 1 98.38 70 LYS A N 1
ATOM 553 C CA . LYS A 1 70 ? 3.744 13.352 6.051 1 98.38 70 LYS A CA 1
ATOM 554 C C . LYS A 1 70 ? 2.953 12.133 6.523 1 98.38 70 LYS A C 1
ATOM 556 O O . LYS A 1 70 ? 3.535 11.102 6.855 1 98.38 70 LYS A O 1
ATOM 561 N N . ILE A 1 71 ? 1.705 12.305 6.512 1 98.69 71 ILE A N 1
ATOM 562 C CA . ILE A 1 71 ? 0.837 11.203 6.91 1 98.69 71 ILE A CA 1
ATOM 563 C C . ILE A 1 71 ? 0.945 10.07 5.898 1 98.69 71 ILE A C 1
ATOM 565 O O . ILE A 1 71 ? 1.111 8.906 6.273 1 98.69 71 ILE A O 1
ATOM 569 N N . GLY A 1 72 ? 0.868 10.406 4.621 1 98.81 72 GLY A N 1
ATOM 570 C CA . GLY A 1 72 ? 0.953 9.414 3.566 1 98.81 72 GLY A CA 1
ATOM 571 C C . GLY A 1 72 ? 2.234 8.602 3.613 1 98.81 72 GLY A C 1
ATOM 572 O O . GLY A 1 72 ? 2.199 7.371 3.543 1 98.81 72 GLY A O 1
ATOM 573 N N . ILE A 1 73 ? 3.332 9.297 3.732 1 98.75 73 ILE A N 1
ATOM 574 C CA . ILE A 1 73 ? 4.609 8.594 3.684 1 98.75 73 ILE A CA 1
ATOM 575 C C . ILE A 1 73 ? 4.773 7.727 4.93 1 98.75 73 ILE A C 1
ATOM 577 O O . ILE A 1 73 ? 5.391 6.66 4.875 1 98.75 73 ILE A O 1
ATOM 581 N N . SER A 1 74 ? 4.234 8.125 6.086 1 98.75 74 SER A N 1
ATOM 582 C CA . SER A 1 74 ? 4.289 7.285 7.277 1 98.75 74 SER A CA 1
ATOM 583 C C . SER A 1 74 ? 3.512 5.988 7.078 1 98.75 74 SER A C 1
ATOM 585 O O . SER A 1 74 ? 3.918 4.934 7.57 1 98.75 74 SER A O 1
ATOM 587 N N . LEU A 1 75 ? 2.371 6.039 6.418 1 98.88 75 LEU A N 1
ATOM 588 C CA . LEU A 1 75 ? 1.607 4.84 6.082 1 98.88 75 LEU A CA 1
ATOM 589 C C . LEU A 1 75 ? 2.404 3.934 5.148 1 98.88 75 LEU A C 1
ATOM 591 O O . LEU A 1 75 ? 2.518 2.73 5.395 1 98.88 75 LEU A O 1
ATOM 595 N N . ILE A 1 76 ? 2.988 4.504 4.129 1 98.94 76 ILE A N 1
ATOM 596 C CA . ILE A 1 76 ? 3.773 3.748 3.156 1 98.94 76 ILE A CA 1
ATOM 597 C C . ILE A 1 76 ? 4.953 3.074 3.855 1 98.94 76 ILE A C 1
ATOM 599 O O . ILE A 1 76 ? 5.258 1.911 3.586 1 98.94 76 ILE A O 1
ATOM 603 N N . GLU A 1 77 ? 5.57 3.82 4.711 1 98.81 77 GLU A N 1
ATOM 604 C CA . GLU A 1 77 ? 6.668 3.256 5.488 1 98.81 77 GLU A CA 1
ATOM 605 C C . GLU A 1 77 ? 6.234 1.983 6.211 1 98.81 77 GLU A C 1
ATOM 607 O O . GLU A 1 77 ? 6.918 0.959 6.141 1 98.81 77 GLU A O 1
ATOM 612 N N . THR A 1 78 ? 5.168 2.057 6.895 1 98.81 78 THR A N 1
ATOM 613 C CA . THR A 1 78 ? 4.68 0.907 7.645 1 98.81 78 THR A CA 1
ATOM 614 C C . THR A 1 78 ? 4.332 -0.244 6.707 1 98.81 78 THR A C 1
ATOM 616 O O . THR A 1 78 ? 4.598 -1.407 7.016 1 98.81 78 THR A O 1
ATOM 619 N N . GLN A 1 79 ? 3.754 0.064 5.586 1 98.75 79 GLN A N 1
ATOM 620 C CA . GLN A 1 79 ? 3.387 -0.961 4.613 1 98.75 79 GLN A CA 1
ATOM 621 C C . GLN A 1 79 ? 4.617 -1.72 4.125 1 98.75 79 GLN A C 1
ATOM 623 O O . GLN A 1 79 ? 4.652 -2.951 4.168 1 98.75 79 GLN A O 1
ATOM 628 N N . VAL A 1 80 ? 5.605 -1.046 3.689 1 98.56 80 VAL A N 1
ATOM 629 C CA . VAL A 1 80 ? 6.777 -1.708 3.123 1 98.56 80 VAL A CA 1
ATOM 630 C C . VAL A 1 80 ? 7.559 -2.41 4.23 1 98.56 80 VAL A C 1
ATOM 632 O O . VAL A 1 80 ? 8.148 -3.473 4.008 1 98.56 80 VAL A O 1
ATOM 635 N N . LYS A 1 81 ? 7.605 -1.777 5.41 1 98.38 81 LYS A N 1
ATOM 636 C CA . LYS A 1 81 ? 8.258 -2.43 6.543 1 98.38 81 LYS A CA 1
ATOM 637 C C . LYS A 1 81 ? 7.578 -3.754 6.879 1 98.38 81 LYS A C 1
ATOM 639 O O . LYS A 1 81 ? 8.25 -4.738 7.199 1 98.38 81 LYS A O 1
ATOM 644 N N . THR A 1 82 ? 6.27 -3.77 6.895 1 98.06 82 THR A N 1
ATOM 645 C CA . THR A 1 82 ? 5.516 -4.988 7.164 1 98.06 82 THR A CA 1
ATOM 646 C C . THR A 1 82 ? 5.914 -6.098 6.195 1 98.06 82 THR A C 1
ATOM 648 O O . THR A 1 82 ? 6.141 -7.238 6.609 1 98.06 82 THR A O 1
ATOM 651 N N . ILE A 1 83 ? 6.023 -5.797 4.926 1 96.69 83 ILE A N 1
ATOM 652 C CA . ILE A 1 83 ? 6.422 -6.766 3.91 1 96.69 83 ILE A CA 1
ATOM 653 C C . ILE A 1 83 ? 7.855 -7.219 4.164 1 96.69 83 ILE A C 1
ATOM 655 O O . ILE A 1 83 ? 8.148 -8.414 4.152 1 96.69 83 ILE A O 1
ATOM 659 N N . SER A 1 84 ? 8.75 -6.289 4.355 1 96.75 84 SER A N 1
ATOM 660 C CA . SER A 1 84 ? 10.156 -6.613 4.578 1 96.75 84 SER A CA 1
ATOM 661 C C . SER A 1 84 ? 10.32 -7.531 5.789 1 96.75 84 SER A C 1
ATOM 663 O O . SER A 1 84 ? 11.141 -8.445 5.77 1 96.75 84 SER A O 1
ATOM 665 N N . ASP A 1 85 ? 9.57 -7.23 6.836 1 97.12 85 ASP A N 1
ATOM 666 C CA . ASP A 1 85 ? 9.641 -8.039 8.047 1 97.12 85 ASP A CA 1
ATOM 667 C C . ASP A 1 85 ? 9.156 -9.469 7.785 1 97.12 85 ASP A C 1
ATOM 669 O O . ASP A 1 85 ? 9.695 -10.422 8.344 1 97.12 85 ASP A O 1
ATOM 673 N N . SER A 1 86 ? 8.188 -9.648 6.949 1 94.19 86 SER A N 1
ATOM 674 C CA . SER A 1 86 ? 7.598 -10.953 6.668 1 94.19 86 SER A CA 1
ATOM 675 C C . SER A 1 86 ? 8.422 -11.727 5.648 1 94.19 86 SER A C 1
ATOM 677 O O . SER A 1 86 ? 8.383 -12.961 5.621 1 94.19 86 SER A O 1
ATOM 679 N N . TYR A 1 87 ? 9.172 -11 4.848 1 93.62 87 TYR A N 1
ATOM 680 C CA . TYR A 1 87 ? 9.938 -11.617 3.768 1 93.62 87 TYR A CA 1
ATOM 681 C C . TYR A 1 87 ? 11.359 -11.078 3.732 1 93.62 87 TYR A C 1
ATOM 683 O O . TYR A 1 87 ? 11.844 -10.648 2.682 1 93.62 87 TYR A O 1
ATOM 691 N N . SER A 1 88 ? 12.031 -11.18 4.758 1 93.69 88 SER A N 1
ATOM 692 C CA . SER A 1 88 ? 13.352 -10.586 4.941 1 93.69 88 SER A CA 1
ATOM 693 C C . SER A 1 88 ? 14.383 -11.242 4.031 1 93.69 88 SER A C 1
ATOM 695 O O . SER A 1 88 ? 15.43 -10.656 3.748 1 93.69 88 SER A O 1
ATOM 697 N N . GLN A 1 89 ? 14.117 -12.422 3.514 1 92.94 89 GLN A N 1
ATOM 698 C CA . GLN A 1 89 ? 15.047 -13.109 2.627 1 92.94 89 GLN A CA 1
ATOM 699 C C . GLN A 1 89 ? 15.039 -12.492 1.232 1 92.94 89 GLN A C 1
ATOM 701 O O . GLN A 1 89 ? 15.977 -12.688 0.456 1 92.94 89 GLN A O 1
ATOM 706 N N . PHE A 1 90 ? 13.977 -11.766 0.923 1 92.56 90 PHE A N 1
ATOM 707 C CA . PHE A 1 90 ? 13.828 -11.242 -0.432 1 92.56 90 PHE A CA 1
ATOM 708 C C . PHE A 1 90 ? 13.852 -9.719 -0.431 1 92.56 90 PHE A C 1
ATOM 710 O O . PHE A 1 90 ? 13.977 -9.094 -1.487 1 92.56 90 PHE A O 1
ATOM 717 N N . CYS A 1 91 ? 13.672 -9.109 0.722 1 94.44 91 CYS A N 1
ATOM 718 C CA . CYS A 1 91 ? 13.477 -7.664 0.819 1 94.44 91 CYS A CA 1
ATOM 719 C C . CYS A 1 91 ? 14.109 -7.113 2.09 1 94.44 91 CYS A C 1
ATOM 721 O O . CYS A 1 91 ? 13.898 -7.648 3.178 1 94.44 91 CYS A O 1
ATOM 723 N N . LYS A 1 92 ? 14.859 -6.086 1.975 1 96.12 92 LYS A N 1
ATOM 724 C CA . LYS A 1 92 ? 15.484 -5.418 3.115 1 96.12 92 LYS A CA 1
ATOM 725 C C . LYS A 1 92 ? 15.055 -3.957 3.197 1 96.12 92 LYS A C 1
ATOM 727 O O . LYS A 1 92 ? 15.047 -3.248 2.189 1 96.12 92 LYS A O 1
ATOM 732 N N . PHE A 1 93 ? 14.727 -3.529 4.344 1 98.38 93 PHE A N 1
ATOM 733 C CA . PHE A 1 93 ? 14.266 -2.176 4.633 1 98.38 93 PHE A CA 1
ATOM 734 C C . PHE A 1 93 ? 15.273 -1.433 5.504 1 98.38 93 PHE A C 1
ATOM 736 O O . PHE A 1 93 ? 15.773 -1.979 6.488 1 98.38 93 PHE A O 1
ATOM 743 N N . LYS A 1 94 ? 15.625 -0.235 5.141 1 98.31 94 LYS A N 1
ATOM 744 C CA . LYS A 1 94 ? 16.469 0.651 5.938 1 98.31 94 LYS A CA 1
ATOM 745 C C . LYS A 1 94 ? 15.867 2.051 6.023 1 98.31 94 LYS A C 1
ATOM 747 O O . LYS A 1 94 ? 15.406 2.596 5.02 1 98.31 94 LYS A O 1
ATOM 752 N N . LYS A 1 95 ? 15.93 2.607 7.172 1 98.31 95 LYS A N 1
ATOM 753 C CA . LYS A 1 95 ? 15.422 3.957 7.383 1 98.31 95 LYS A CA 1
ATOM 754 C C . LYS A 1 95 ? 16.547 4.93 7.715 1 98.31 95 LYS A C 1
ATOM 756 O O . LYS A 1 95 ? 17.406 4.629 8.547 1 98.31 95 LYS A O 1
ATOM 761 N N . TYR A 1 96 ? 16.438 6.051 7.098 1 97.56 96 TYR A N 1
ATOM 762 C CA . TYR A 1 96 ? 17.422 7.117 7.316 1 97.56 96 TYR A CA 1
ATOM 763 C C . TYR A 1 96 ? 16.75 8.359 7.895 1 97.56 96 TYR A C 1
ATOM 765 O O . TYR A 1 96 ? 15.641 8.719 7.488 1 97.56 96 TYR A O 1
ATOM 773 N N . ASN A 1 97 ? 17.391 8.945 8.867 1 94.81 97 ASN A N 1
ATOM 774 C CA . ASN A 1 97 ? 16.844 10.156 9.484 1 94.81 97 ASN A CA 1
ATOM 775 C C . ASN A 1 97 ? 17.391 11.414 8.812 1 94.81 97 ASN A C 1
ATOM 777 O O . ASN A 1 97 ? 17.906 12.305 9.477 1 94.81 97 ASN A O 1
ATOM 781 N N . LYS A 1 98 ? 17.297 11.461 7.562 1 94.06 98 LYS A N 1
ATOM 782 C CA . LYS A 1 98 ? 17.688 12.594 6.734 1 94.06 98 LYS A CA 1
ATOM 783 C C . LYS A 1 98 ? 16.812 12.703 5.496 1 94.06 98 LYS A C 1
ATOM 785 O O . LYS A 1 98 ? 16.016 11.805 5.207 1 94.06 98 LYS A O 1
ATOM 790 N N . GLU A 1 99 ? 16.891 13.812 4.883 1 91.56 99 GLU A N 1
ATOM 791 C CA . GLU A 1 99 ? 16.172 14 3.633 1 91.56 99 GLU A CA 1
ATOM 792 C C . GLU A 1 99 ? 16.922 13.398 2.455 1 91.56 99 GLU A C 1
ATOM 794 O O . GLU A 1 99 ? 18.141 13.203 2.525 1 91.56 99 GLU A O 1
ATOM 799 N N . LEU A 1 100 ? 16.188 13.031 1.441 1 89.75 100 LEU A N 1
ATOM 800 C CA . LEU A 1 100 ? 16.781 12.555 0.199 1 89.75 100 LEU A CA 1
ATOM 801 C C . LEU A 1 100 ? 17.672 13.633 -0.424 1 89.75 100 LEU A C 1
ATOM 803 O O . LEU A 1 100 ? 17.281 14.797 -0.49 1 89.75 100 LEU A O 1
ATOM 807 N N . GLU A 1 101 ? 18.875 13.312 -0.526 1 76.75 101 GLU A N 1
ATOM 808 C CA . GLU A 1 101 ? 19.797 14.266 -1.13 1 76.75 101 GLU A CA 1
ATOM 809 C C . GLU A 1 101 ? 19.469 14.516 -2.596 1 76.75 101 GLU A C 1
ATOM 811 O O . GLU A 1 101 ? 19.016 13.602 -3.299 1 76.75 101 GLU A O 1
ATOM 816 N N . LYS A 1 102 ? 19.344 15.898 -3.08 1 62.59 102 LYS A N 1
ATOM 817 C CA . LYS A 1 102 ? 19.188 16.297 -4.473 1 62.59 102 LYS A CA 1
ATOM 818 C C . LYS A 1 102 ? 20.328 15.797 -5.332 1 62.59 102 LYS A C 1
ATOM 820 O O . LYS A 1 102 ? 21.469 15.695 -4.863 1 62.59 102 LYS A O 1
ATOM 825 N N . MET B 1 1 ? -10.609 -14.641 -8.414 1 88.62 1 MET B N 1
ATOM 826 C CA . MET B 1 1 ? -10.883 -13.211 -8.555 1 88.62 1 MET B CA 1
ATOM 827 C C . MET B 1 1 ? -10.844 -12.516 -7.199 1 88.62 1 MET B C 1
ATOM 829 O O . MET B 1 1 ? -11.406 -13.016 -6.223 1 88.62 1 MET B O 1
ATOM 833 N N . ILE B 1 2 ? -10.188 -11.5 -7.074 1 92.25 2 ILE B N 1
ATOM 834 C CA . ILE B 1 2 ? -10.148 -10.68 -5.863 1 92.25 2 ILE B CA 1
ATOM 835 C C . ILE B 1 2 ? -11.164 -9.547 -5.969 1 92.25 2 ILE B C 1
ATOM 837 O O . ILE B 1 2 ? -11.219 -8.844 -6.977 1 92.25 2 ILE B O 1
ATOM 841 N N . LEU B 1 3 ? -11.984 -9.414 -4.984 1 95.38 3 LEU B N 1
ATOM 842 C CA . LEU B 1 3 ? -12.969 -8.344 -4.938 1 95.38 3 LEU B CA 1
ATOM 843 C C . LEU B 1 3 ? -12.648 -7.352 -3.826 1 95.38 3 LEU B C 1
ATOM 845 O O . LEU B 1 3 ? -12.359 -7.754 -2.695 1 95.38 3 LEU B O 1
ATOM 849 N N . ILE B 1 4 ? -12.688 -6.109 -4.145 1 97.69 4 ILE B N 1
ATOM 850 C CA . ILE B 1 4 ? -12.414 -5.047 -3.178 1 97.69 4 ILE B CA 1
ATOM 851 C C . ILE B 1 4 ? -13.586 -4.07 -3.143 1 97.69 4 ILE B C 1
ATOM 853 O O . ILE B 1 4 ? -13.883 -3.41 -4.141 1 97.69 4 ILE B O 1
ATOM 857 N N . ASP B 1 5 ? -14.227 -3.973 -2.066 1 98.19 5 ASP B N 1
ATOM 858 C CA . ASP B 1 5 ? -15.297 -3.01 -1.818 1 98.19 5 ASP B CA 1
ATOM 859 C C . ASP B 1 5 ? -14.828 -1.908 -0.868 1 98.19 5 ASP B C 1
ATOM 861 O O . ASP B 1 5 ? -14.438 -2.186 0.266 1 98.19 5 ASP B O 1
ATOM 865 N N . PHE B 1 6 ? -14.922 -0.704 -1.313 1 98.44 6 PHE B N 1
ATOM 866 C CA . PHE B 1 6 ? -14.469 0.427 -0.513 1 98.44 6 PHE B CA 1
ATOM 867 C C . PHE B 1 6 ? -15.648 1.269 -0.046 1 98.44 6 PHE B C 1
ATOM 869 O O . PHE B 1 6 ? -16.531 1.599 -0.837 1 98.44 6 PHE B O 1
ATOM 876 N N . TYR B 1 7 ? -15.586 1.588 1.181 1 98.12 7 TYR B N 1
ATOM 877 C CA . TYR B 1 7 ? -16.594 2.414 1.836 1 98.12 7 TYR B CA 1
ATOM 878 C C . TYR B 1 7 ? -15.977 3.689 2.395 1 98.12 7 TYR B C 1
ATOM 880 O O . TYR B 1 7 ? -14.758 3.857 2.369 1 98.12 7 TYR B O 1
ATOM 888 N N . LEU B 1 8 ? -16.797 4.535 2.887 1 97.25 8 LEU B N 1
ATOM 889 C CA . LEU B 1 8 ? -16.312 5.805 3.406 1 97.25 8 LEU B CA 1
ATOM 890 C C . LEU B 1 8 ? -15.398 5.586 4.605 1 97.25 8 LEU B C 1
ATOM 892 O O . LEU B 1 8 ? -14.461 6.359 4.828 1 97.25 8 LEU B O 1
ATOM 896 N N . ASP B 1 9 ? -15.703 4.496 5.383 1 98.19 9 ASP B N 1
ATOM 897 C CA . ASP B 1 9 ? -14.977 4.312 6.633 1 98.19 9 ASP B CA 1
ATOM 898 C C . ASP B 1 9 ? -14.32 2.936 6.688 1 98.19 9 ASP B C 1
ATOM 900 O O . ASP B 1 9 ? -14.188 2.346 7.762 1 98.19 9 ASP B O 1
ATOM 904 N N . GLY B 1 10 ? -13.969 2.387 5.512 1 98.31 10 GLY B N 1
ATOM 905 C CA . GLY B 1 10 ? -13.305 1.093 5.539 1 98.31 10 GLY B CA 1
ATOM 906 C C . GLY B 1 10 ? -13.359 0.366 4.207 1 98.31 10 GLY B C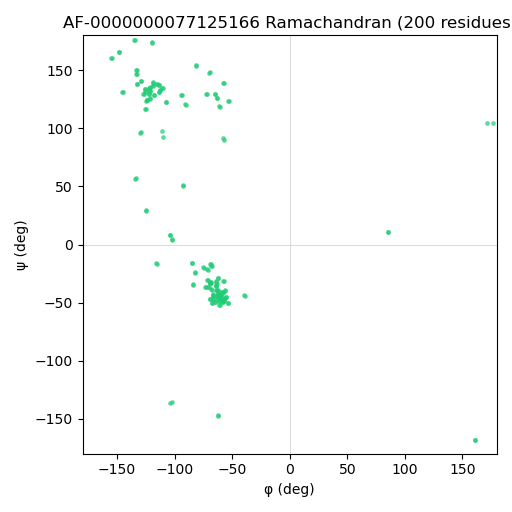 1
ATOM 907 O O . GLY B 1 10 ? -13.617 0.98 3.168 1 98.31 10 GLY B O 1
ATOM 908 N N . PHE B 1 11 ? -12.992 -0.88 4.25 1 98.56 11 PHE B N 1
ATOM 909 C CA . PHE B 1 11 ? -13.016 -1.669 3.021 1 98.56 11 PHE B CA 1
ATOM 910 C C . PHE B 1 11 ? -13.164 -3.152 3.336 1 98.56 11 PHE B C 1
ATOM 912 O O . PHE B 1 11 ? -12.945 -3.576 4.473 1 98.56 11 PHE B O 1
ATOM 919 N N . LYS B 1 12 ? -13.57 -3.863 2.369 1 97.38 12 LYS B N 1
ATOM 920 C CA . LYS B 1 12 ? -13.672 -5.32 2.369 1 97.38 12 LYS B CA 1
ATOM 921 C C . LYS B 1 12 ? -12.914 -5.926 1.19 1 97.38 12 LYS B C 1
ATOM 923 O O . LYS B 1 12 ? -13.023 -5.438 0.062 1 97.38 12 LYS B O 1
ATOM 928 N N . VAL B 1 13 ? -12.18 -6.926 1.496 1 96.56 13 VAL B N 1
ATOM 929 C CA . VAL B 1 13 ? -11.461 -7.656 0.457 1 96.56 13 VAL B CA 1
ATOM 930 C C . VAL B 1 13 ? -11.805 -9.141 0.538 1 96.56 13 VAL B C 1
ATOM 932 O O . VAL B 1 13 ? -11.766 -9.734 1.618 1 96.56 13 VAL B O 1
ATOM 935 N N . SER B 1 14 ? -12.133 -9.703 -0.611 1 93.25 14 SER B N 1
ATOM 936 C CA . SER B 1 14 ? -12.422 -11.125 -0.66 1 93.25 14 SER B CA 1
ATOM 937 C C . SER B 1 14 ? -11.703 -11.805 -1.823 1 93.25 14 SER B C 1
ATOM 939 O O . SER B 1 14 ? -11.445 -11.172 -2.85 1 93.25 14 SER B O 1
ATOM 941 N N . GLY B 1 15 ? -11.312 -13.086 -1.576 1 89.19 15 GLY B N 1
ATOM 942 C CA . GLY B 1 15 ? -10.688 -13.867 -2.637 1 89.19 15 GLY B CA 1
ATOM 943 C C . GLY B 1 15 ? -9.195 -13.633 -2.746 1 89.19 15 GLY B C 1
ATOM 944 O O . GLY B 1 15 ? -8.578 -13.969 -3.764 1 89.19 15 GLY B O 1
ATOM 945 N N . HIS B 1 16 ? -8.672 -12.953 -1.748 1 78.88 16 HIS B N 1
ATOM 946 C CA . HIS B 1 16 ? -7.266 -12.555 -1.81 1 78.88 16 HIS B CA 1
ATOM 947 C C . HIS B 1 16 ? -6.359 -13.68 -1.31 1 78.88 16 HIS B C 1
ATOM 949 O O . HIS B 1 16 ? -5.133 -13.562 -1.377 1 78.88 16 HIS B O 1
ATOM 955 N N . ALA B 1 17 ? -7.102 -14.617 -0.62 1 70.69 17 ALA B N 1
ATOM 956 C CA . ALA B 1 17 ? -6.359 -15.766 -0.101 1 70.69 17 ALA B CA 1
ATOM 957 C C . ALA B 1 17 ? -6.73 -17.047 -0.844 1 70.69 17 ALA B C 1
ATOM 959 O O . ALA B 1 17 ? -7.875 -17.203 -1.282 1 70.69 17 ALA B O 1
ATOM 960 N N . GLN B 1 18 ? -6.082 -17.531 -1.773 1 63.09 18 GLN B N 1
ATOM 961 C CA . GLN B 1 18 ? -6.223 -18.828 -2.434 1 63.09 18 GLN B CA 1
ATOM 962 C C . GLN B 1 18 ? -5.336 -18.906 -3.672 1 63.09 18 GLN B C 1
ATOM 964 O O . GLN B 1 18 ? -5.266 -17.953 -4.457 1 63.09 18 GLN B O 1
ATOM 969 N N . TYR B 1 19 ? -4.34 -19.656 -3.352 1 58.16 19 TYR B N 1
ATOM 970 C CA . TYR B 1 19 ? -3.303 -19.906 -4.344 1 58.16 19 TYR B CA 1
ATOM 971 C C . TYR B 1 19 ? -3.895 -20.516 -5.609 1 58.16 19 TYR B C 1
ATOM 973 O O . TYR B 1 19 ? -4.605 -21.531 -5.547 1 58.16 19 TYR B O 1
ATOM 981 N N . ASP B 1 20 ? -4.254 -19.594 -6.48 1 63.94 20 ASP B N 1
ATOM 982 C CA . ASP B 1 20 ? -4.637 -20.141 -7.777 1 63.94 20 ASP B CA 1
ATOM 983 C C . ASP B 1 20 ? -3.518 -19.969 -8.805 1 63.94 20 ASP B C 1
ATOM 985 O O . ASP B 1 20 ? -2.338 -20.109 -8.469 1 63.94 20 ASP B O 1
ATOM 989 N N . ASP B 1 21 ? -3.922 -19.562 -9.938 1 65.62 21 ASP B N 1
ATOM 990 C CA . ASP B 1 21 ? -3.061 -19.297 -11.086 1 65.62 21 ASP B CA 1
ATOM 991 C C . ASP B 1 21 ? -1.992 -18.25 -10.742 1 65.62 21 ASP B C 1
ATOM 993 O O . ASP B 1 21 ? -2.199 -17.406 -9.875 1 65.62 21 ASP B O 1
ATOM 997 N N . VAL B 1 22 ? -0.758 -18.453 -11.195 1 66.81 22 VAL B N 1
ATOM 998 C CA . VAL B 1 22 ? 0.432 -17.641 -10.969 1 66.81 22 VAL B CA 1
ATOM 999 C C . VAL B 1 22 ? 0.061 -16.156 -11 1 66.81 22 VAL B C 1
ATOM 1001 O O . VAL B 1 22 ? 0.44 -15.398 -10.109 1 66.81 22 VAL B O 1
ATOM 1004 N N . GLY B 1 23 ? -0.752 -15.711 -11.953 1 73.5 23 GLY B N 1
ATOM 1005 C CA . GLY B 1 23 ? -1.167 -14.32 -12.055 1 73.5 23 GLY B CA 1
ATOM 1006 C C . GLY B 1 23 ? -1.986 -13.859 -10.867 1 73.5 23 GLY B C 1
ATOM 1007 O O . GLY B 1 23 ? -1.807 -12.734 -10.391 1 73.5 23 GLY B O 1
ATOM 1008 N N . LYS B 1 24 ? -2.732 -14.719 -10.375 1 79.75 24 LYS B N 1
ATOM 1009 C CA . LYS B 1 24 ? -3.564 -14.383 -9.219 1 79.75 24 LYS B CA 1
ATOM 1010 C C . LYS B 1 24 ? -2.719 -14.211 -7.961 1 79.75 24 LYS B C 1
ATOM 1012 O O . LYS B 1 24 ? -2.98 -13.328 -7.148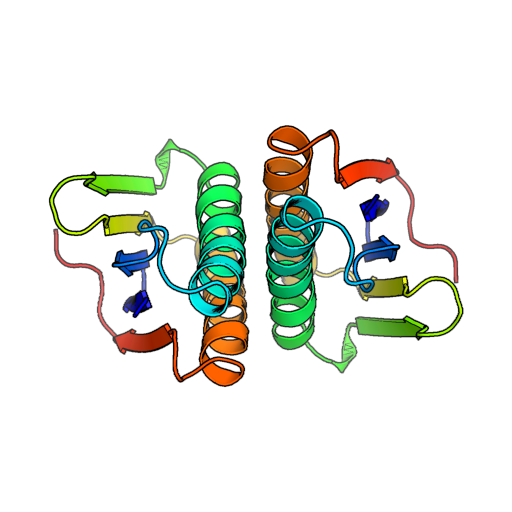 1 79.75 24 LYS B O 1
ATOM 1017 N N . ASP B 1 25 ? -1.658 -14.938 -7.926 1 85.25 25 ASP B N 1
ATOM 1018 C CA . ASP B 1 25 ? -0.79 -14.875 -6.75 1 85.25 25 ASP B CA 1
ATOM 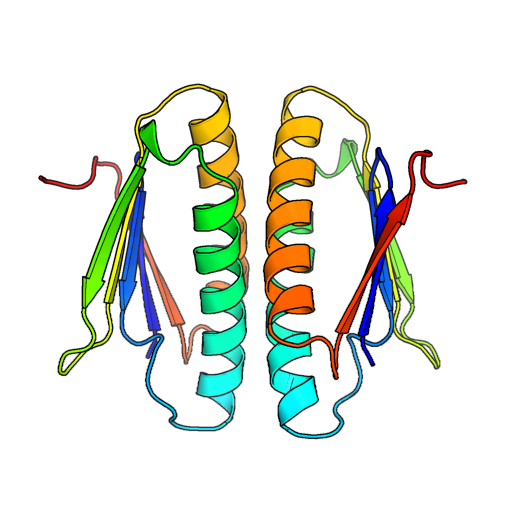1019 C C . ASP B 1 25 ? -0.073 -13.531 -6.668 1 85.25 25 ASP B C 1
ATOM 1021 O O . ASP B 1 25 ? 0.111 -12.984 -5.574 1 85.25 25 ASP B O 1
ATOM 1025 N N . ILE B 1 26 ? 0.222 -13.008 -7.801 1 88 26 ILE B N 1
ATOM 1026 C CA . ILE B 1 26 ? 0.92 -11.727 -7.883 1 88 26 ILE B CA 1
ATOM 1027 C C . ILE B 1 26 ? -0.002 -10.609 -7.414 1 88 26 ILE B C 1
ATOM 1029 O O . ILE B 1 26 ? 0.391 -9.773 -6.598 1 88 26 ILE B O 1
ATOM 1033 N N . VAL B 1 27 ? -1.197 -10.648 -7.922 1 92.62 27 VAL B N 1
ATOM 1034 C CA . VAL B 1 27 ? -2.172 -9.625 -7.562 1 92.62 27 VAL B CA 1
ATOM 1035 C C . VAL B 1 27 ? -2.559 -9.773 -6.094 1 92.62 27 VAL B C 1
ATOM 1037 O O . VAL B 1 27 ? -2.678 -8.781 -5.371 1 92.62 27 VAL B O 1
ATOM 1040 N N . CYS B 1 28 ? -2.693 -10.984 -5.648 1 92.44 28 CYS B N 1
ATOM 1041 C CA . CYS B 1 28 ? -3.025 -11.258 -4.254 1 92.44 28 CYS B CA 1
ATOM 1042 C C . CYS B 1 28 ? -1.965 -10.688 -3.318 1 92.44 28 CYS B C 1
ATOM 1044 O O . CYS B 1 28 ? -2.293 -10.125 -2.275 1 92.44 28 CYS B O 1
ATOM 1046 N N . SER B 1 29 ? -0.796 -10.906 -3.693 1 93.31 29 SER B N 1
ATOM 1047 C CA . SER B 1 29 ? 0.302 -10.422 -2.863 1 93.31 29 SER B CA 1
ATOM 1048 C C . SER B 1 29 ? 0.301 -8.898 -2.779 1 93.31 29 SER B C 1
ATOM 1050 O O . SER B 1 29 ? 0.511 -8.328 -1.704 1 93.31 29 SER B O 1
ATOM 1052 N N . ALA B 1 30 ? 0.112 -8.219 -3.887 1 95.5 30 ALA B N 1
ATOM 1053 C CA . ALA B 1 30 ? 0.045 -6.758 -3.912 1 95.5 30 ALA B CA 1
ATOM 1054 C C . ALA B 1 30 ? -1.072 -6.246 -3.008 1 95.5 30 ALA B C 1
ATOM 1056 O O . ALA B 1 30 ? -0.84 -5.395 -2.148 1 95.5 30 ALA B O 1
ATOM 1057 N N . ILE B 1 31 ? -2.246 -6.789 -3.133 1 97.06 31 ILE B N 1
ATOM 1058 C CA . ILE B 1 31 ? -3.41 -6.359 -2.367 1 97.06 31 ILE B CA 1
ATOM 1059 C C . ILE B 1 31 ? -3.203 -6.68 -0.889 1 97.06 31 ILE B C 1
ATOM 1061 O O . ILE B 1 31 ? -3.459 -5.84 -0.023 1 97.06 31 ILE B O 1
ATOM 1065 N N . SER B 1 32 ? -2.717 -7.859 -0.578 1 94.75 32 SER B N 1
ATOM 1066 C CA . SER B 1 32 ? -2.471 -8.258 0.803 1 94.75 32 SER B CA 1
ATOM 1067 C C . SER B 1 32 ? -1.453 -7.34 1.471 1 94.75 32 SER B C 1
ATOM 1069 O O . SER B 1 32 ? -1.63 -6.941 2.625 1 94.75 32 SER B O 1
ATOM 1071 N N . GLY B 1 33 ? -0.373 -7.039 0.762 1 96.81 33 GLY B N 1
ATOM 1072 C CA . GLY B 1 33 ? 0.64 -6.137 1.28 1 96.81 33 GLY B CA 1
ATOM 1073 C C . GLY B 1 33 ? 0.086 -4.773 1.659 1 96.81 33 GLY B C 1
ATOM 1074 O O . GLY B 1 33 ? 0.402 -4.246 2.729 1 96.81 33 GLY B O 1
ATOM 1075 N N . ILE B 1 34 ? -0.707 -4.219 0.785 1 98.5 34 ILE B N 1
ATOM 1076 C CA . ILE B 1 34 ? -1.348 -2.934 1.042 1 98.5 34 ILE B CA 1
ATOM 1077 C C . ILE B 1 34 ? -2.254 -3.045 2.266 1 98.5 34 ILE B C 1
ATOM 1079 O O . ILE B 1 34 ? -2.164 -2.232 3.189 1 98.5 34 ILE B O 1
ATOM 1083 N N . CYS B 1 35 ? -3.088 -4.055 2.32 1 98.06 35 CYS B N 1
ATOM 1084 C CA . CYS B 1 35 ? -4.102 -4.18 3.359 1 98.06 35 CYS B CA 1
ATOM 1085 C C . CYS B 1 35 ? -3.461 -4.43 4.719 1 98.06 35 CYS B C 1
ATOM 1087 O O . CYS B 1 35 ? -3.736 -3.707 5.68 1 98.06 35 CYS B O 1
ATOM 1089 N N . PHE B 1 36 ? -2.57 -5.391 4.781 1 97 36 PHE B N 1
ATOM 1090 C CA . PHE B 1 36 ? -2.02 -5.75 6.086 1 97 36 PHE B CA 1
ATOM 1091 C C . PHE B 1 36 ? -1.054 -4.68 6.578 1 97 36 PHE B C 1
ATOM 1093 O O . PHE B 1 36 ? -0.997 -4.391 7.777 1 97 36 PHE B O 1
ATOM 1100 N N . GLY B 1 37 ? -0.302 -4.09 5.707 1 98.5 37 GLY B N 1
ATOM 1101 C CA . GLY B 1 37 ? 0.516 -2.949 6.086 1 98.5 37 GLY B CA 1
ATOM 1102 C C . GLY B 1 37 ? -0.295 -1.789 6.633 1 98.5 37 GLY B C 1
ATOM 1103 O O . GLY B 1 37 ? 0.124 -1.125 7.582 1 98.5 37 GLY B O 1
ATOM 1104 N N . SER B 1 38 ? -1.434 -1.535 6.004 1 98.69 38 SER B N 1
ATOM 1105 C CA . SER B 1 38 ? -2.301 -0.448 6.441 1 98.69 38 SER B CA 1
ATOM 1106 C C . SER B 1 38 ? -2.893 -0.736 7.82 1 98.69 38 SER B C 1
ATOM 1108 O O . SER B 1 38 ? -2.938 0.146 8.68 1 98.69 38 SER B O 1
ATOM 1110 N N . ILE B 1 39 ? -3.316 -1.959 8.008 1 98.5 39 ILE B N 1
ATOM 1111 C CA . ILE B 1 39 ? -3.865 -2.365 9.297 1 98.5 39 ILE B CA 1
ATOM 1112 C C . ILE B 1 39 ? -2.842 -2.1 10.406 1 98.5 39 ILE B C 1
ATOM 1114 O O . ILE B 1 39 ? -3.191 -1.599 11.477 1 98.5 39 ILE B O 1
ATOM 1118 N N . ASN B 1 40 ? -1.601 -2.344 10.156 1 98.38 40 ASN B N 1
ATOM 1119 C CA . ASN B 1 40 ? -0.536 -2.143 11.133 1 98.38 40 ASN B CA 1
ATOM 1120 C C . ASN B 1 40 ? -0.261 -0.659 11.359 1 98.38 40 ASN B C 1
ATOM 1122 O O . ASN B 1 40 ? 0.327 -0.284 12.375 1 98.38 40 ASN B O 1
ATOM 1126 N N . TRP B 1 41 ? -0.622 0.137 10.461 1 98.81 41 TRP B N 1
ATOM 1127 C CA . TRP B 1 41 ? -0.353 1.568 10.555 1 98.81 41 TRP B CA 1
ATOM 1128 C C . TRP B 1 41 ? -1.424 2.271 11.375 1 98.81 41 TRP B C 1
ATOM 1130 O O . TRP B 1 41 ? -1.131 3.225 12.109 1 98.81 41 TRP B O 1
ATOM 1140 N N . PHE B 1 42 ? -2.639 1.812 11.289 1 98.81 42 PHE B N 1
ATOM 1141 C CA . PHE B 1 42 ? -3.73 2.447 12.016 1 98.81 42 PHE B CA 1
ATOM 1142 C C . PHE B 1 42 ? -3.604 2.199 13.508 1 98.81 42 PHE B C 1
ATOM 1144 O O . PHE B 1 42 ? -3.094 1.157 13.93 1 98.81 42 PHE B O 1
ATOM 1151 N N . ASP B 1 43 ? -4.059 3.18 14.32 1 98.56 43 ASP B N 1
ATOM 1152 C CA . ASP B 1 43 ? -4.188 2.938 15.758 1 98.56 43 ASP B CA 1
ATOM 1153 C C . ASP B 1 43 ? -5.203 1.835 16.047 1 98.56 43 ASP B C 1
ATOM 1155 O O . ASP B 1 43 ? -6.336 1.89 15.555 1 98.56 43 ASP B O 1
ATOM 1159 N N . GLN B 1 44 ? -4.801 0.903 16.75 1 97.94 44 GLN B N 1
ATOM 1160 C CA . GLN B 1 44 ? -5.633 -0.268 17 1 97.94 44 GLN B CA 1
ATOM 1161 C C . GLN B 1 44 ? -6.957 0.13 17.641 1 97.94 44 GLN B C 1
ATOM 1163 O O . GLN B 1 44 ? -7.984 -0.514 17.422 1 97.94 44 GLN B O 1
ATOM 1168 N N . LYS B 1 45 ? -6.953 1.161 18.406 1 98.19 45 LYS B N 1
ATOM 1169 C CA . LYS B 1 45 ? -8.172 1.607 19.078 1 98.19 45 LYS B CA 1
ATOM 1170 C C . LYS B 1 45 ? -9.172 2.172 18.062 1 98.19 45 LYS B C 1
ATOM 1172 O O . LYS B 1 45 ? -10.344 2.381 18.391 1 98.19 45 LYS B O 1
ATOM 1177 N N . ASP B 1 46 ? -8.727 2.49 16.875 1 98.44 46 ASP B N 1
ATOM 1178 C CA . ASP B 1 46 ? -9.562 3.16 15.883 1 98.44 46 ASP B CA 1
ATOM 1179 C C . ASP B 1 46 ? -10.062 2.178 14.828 1 98.44 46 ASP B C 1
ATOM 1181 O O . ASP B 1 46 ? -10.703 2.578 13.852 1 98.44 46 ASP B O 1
ATOM 1185 N N . ILE B 1 47 ? -9.75 0.92 14.992 1 98.25 47 ILE B N 1
ATOM 1186 C CA . ILE B 1 47 ? -10.117 0.04 13.891 1 98.25 47 ILE B CA 1
ATOM 1187 C C . ILE B 1 47 ? -10.82 -1.203 14.438 1 98.25 47 ILE B C 1
ATOM 1189 O O . ILE B 1 47 ? -10.609 -1.587 15.586 1 98.25 47 ILE B O 1
ATOM 1193 N N . LEU B 1 48 ? -11.68 -1.716 13.641 1 97.88 48 LEU B N 1
ATOM 1194 C CA . LEU B 1 48 ? -12.266 -3.047 13.773 1 97.88 48 LEU B CA 1
ATOM 1195 C C . LEU B 1 48 ? -11.922 -3.916 12.57 1 97.88 48 LEU B C 1
ATOM 1197 O O . LEU B 1 48 ? -12.07 -3.484 11.422 1 97.88 48 LEU B O 1
ATOM 1201 N N . ILE B 1 49 ? -11.414 -5.07 12.875 1 96.94 49 ILE B N 1
ATOM 1202 C CA . ILE B 1 49 ? -10.977 -5.977 11.82 1 96.94 49 ILE B CA 1
ATOM 1203 C C . ILE B 1 49 ? -11.734 -7.297 11.93 1 96.94 49 ILE B C 1
ATOM 1205 O O . ILE B 1 49 ? -11.859 -7.855 13.023 1 96.94 49 ILE B O 1
ATOM 1209 N N . PHE B 1 50 ? -12.219 -7.719 10.812 1 94.19 50 PHE B N 1
ATOM 1210 C CA . PHE B 1 50 ? -12.812 -9.047 10.711 1 94.19 50 PHE B CA 1
ATOM 1211 C C . PHE B 1 50 ? -12.141 -9.852 9.609 1 94.19 50 PHE B C 1
ATOM 1213 O O . PHE B 1 50 ? -12.008 -9.383 8.477 1 94.19 50 PHE B O 1
ATOM 1220 N N . GLU B 1 51 ? -11.641 -10.992 9.992 1 91.56 51 GLU B N 1
ATOM 1221 C CA . GLU B 1 51 ? -11.047 -11.906 9.023 1 91.56 51 GLU B CA 1
ATOM 1222 C C . GLU B 1 51 ? -11.734 -13.266 9.047 1 91.56 51 GLU B C 1
ATOM 1224 O O . GLU B 1 51 ? -12.055 -13.789 10.117 1 91.56 51 GLU B O 1
ATOM 1229 N N . SER B 1 52 ? -12.008 -13.727 7.945 1 86.56 52 SER B N 1
ATOM 1230 C CA . SER B 1 52 ? -12.57 -15.07 7.84 1 86.56 52 SER B CA 1
ATOM 1231 C C . SER B 1 52 ? -11.773 -15.938 6.871 1 86.56 52 SER B C 1
ATOM 1233 O O . SER B 1 52 ? -11.266 -15.438 5.863 1 86.56 52 SER B O 1
ATOM 1235 N N . ASP B 1 53 ? -11.391 -17.125 7.305 1 74 53 ASP B N 1
ATOM 1236 C CA . ASP B 1 53 ? -10.625 -18.047 6.469 1 74 53 ASP B CA 1
ATOM 1237 C C . ASP B 1 53 ? -11.508 -19.172 5.941 1 74 53 ASP B C 1
ATOM 1239 O O . ASP B 1 53 ? -11.008 -20.172 5.434 1 74 53 ASP B O 1
ATOM 1243 N N . GLN B 1 54 ? -12.648 -19.016 6.16 1 71.38 54 GLN B N 1
ATOM 1244 C CA . GLN B 1 54 ? -13.516 -20.109 5.715 1 71.38 54 GLN B CA 1
ATOM 1245 C C . GLN B 1 54 ? -13.445 -20.266 4.199 1 71.38 54 GLN B C 1
ATOM 1247 O O . GLN B 1 54 ? -12.391 -20.094 3.596 1 71.38 54 GLN B O 1
ATOM 1252 N N . SER B 1 55 ? -14.383 -20.641 3.473 1 66.06 55 SER B N 1
ATOM 1253 C CA . SER B 1 55 ? -14.383 -21 2.059 1 66.06 55 SER B CA 1
ATOM 1254 C C . SER B 1 55 ? -13.984 -19.812 1.188 1 66.06 55 SER B C 1
ATOM 1256 O O . SER B 1 55 ? -13.359 -19.984 0.14 1 66.06 55 SER B O 1
ATOM 1258 N N . LYS B 1 56 ? -14.289 -18.625 1.688 1 73.56 56 LYS B N 1
ATOM 1259 C CA . LYS B 1 56 ? -13.875 -17.438 0.97 1 73.56 56 LYS B CA 1
ATOM 1260 C C . LYS B 1 56 ? -13.148 -16.453 1.896 1 73.56 56 LYS B C 1
ATOM 1262 O O . LYS B 1 56 ? -13.789 -15.688 2.621 1 73.56 56 LYS B O 1
ATOM 1267 N N . PRO B 1 57 ? -11.805 -16.562 1.841 1 85.62 57 PRO B N 1
ATOM 1268 C CA . PRO B 1 57 ? -11.062 -15.656 2.727 1 85.62 57 PRO B CA 1
ATOM 1269 C C . PRO B 1 57 ? -11.469 -14.195 2.543 1 85.62 57 PRO B C 1
ATOM 1271 O O . PRO B 1 57 ? -11.586 -13.719 1.409 1 85.62 57 PRO B O 1
ATOM 1274 N N . GLU B 1 58 ? -11.875 -13.617 3.602 1 92.69 58 GLU B N 1
ATOM 1275 C CA . GLU B 1 58 ? -12.344 -12.234 3.594 1 92.69 58 GLU B CA 1
ATOM 1276 C C . GLU B 1 58 ? -11.648 -11.414 4.68 1 92.69 58 GLU B C 1
ATOM 1278 O O . GLU B 1 58 ? -11.383 -11.922 5.77 1 92.69 58 GLU B O 1
ATOM 1283 N N . LEU B 1 59 ? -11.336 -10.234 4.332 1 96 59 LEU B N 1
ATOM 1284 C CA . LEU B 1 59 ? -10.805 -9.242 5.266 1 96 59 LEU B CA 1
ATOM 1285 C C . LEU B 1 59 ? -11.664 -7.98 5.262 1 96 59 LEU B C 1
ATOM 1287 O O . LEU B 1 59 ? -11.93 -7.406 4.199 1 96 59 LEU B O 1
ATOM 1291 N N . VAL B 1 60 ? -12.148 -7.59 6.438 1 97.25 60 VAL B N 1
ATOM 1292 C CA . VAL B 1 60 ? -12.945 -6.375 6.578 1 97.25 60 VAL B CA 1
ATOM 1293 C C . VAL B 1 60 ? -12.273 -5.434 7.582 1 97.25 60 VAL B C 1
ATOM 1295 O O . VAL B 1 60 ? -11.898 -5.852 8.68 1 97.25 60 VAL B O 1
ATOM 1298 N N . LEU B 1 61 ? -12.117 -4.215 7.184 1 98.44 61 LEU B N 1
ATOM 1299 C CA . LEU B 1 61 ? -11.594 -3.168 8.055 1 98.44 61 LEU B CA 1
ATOM 1300 C C . LEU B 1 61 ? -12.594 -2.023 8.18 1 98.44 61 LEU B C 1
ATOM 1302 O O . LEU B 1 61 ? -13.055 -1.477 7.176 1 98.44 61 LEU B O 1
ATOM 1306 N N . LYS B 1 62 ? -12.922 -1.706 9.383 1 98.5 62 LYS B N 1
ATOM 1307 C CA . LYS B 1 62 ? -13.719 -0.521 9.688 1 98.5 62 LYS B CA 1
ATOM 1308 C C . LYS B 1 62 ? -12.922 0.486 10.508 1 98.5 62 LYS B C 1
ATOM 1310 O O . LYS B 1 62 ? -12.242 0.113 11.461 1 98.5 62 LYS B O 1
ATOM 1315 N N . LEU B 1 63 ? -13.055 1.69 10.172 1 98.19 63 LEU B N 1
ATOM 1316 C CA . LEU B 1 63 ? -12.234 2.736 10.781 1 98.19 63 LEU B CA 1
ATOM 1317 C C . LEU B 1 63 ? -13.109 3.746 11.516 1 98.19 63 LEU B C 1
ATOM 1319 O O . LEU B 1 63 ? -14.195 4.102 11.047 1 98.19 63 LEU B O 1
ATOM 1323 N N . LYS B 1 64 ? -12.617 4.152 12.664 1 98.19 64 LYS B N 1
ATOM 1324 C CA . LYS B 1 64 ? -13.07 5.434 13.203 1 98.19 64 LYS B CA 1
ATOM 1325 C C . LYS B 1 64 ? -12.484 6.598 12.414 1 98.19 64 LYS B C 1
ATOM 1327 O O . LYS B 1 64 ? -11.266 6.699 12.258 1 98.19 64 LYS B O 1
ATOM 1332 N N . MET B 1 65 ? -13.3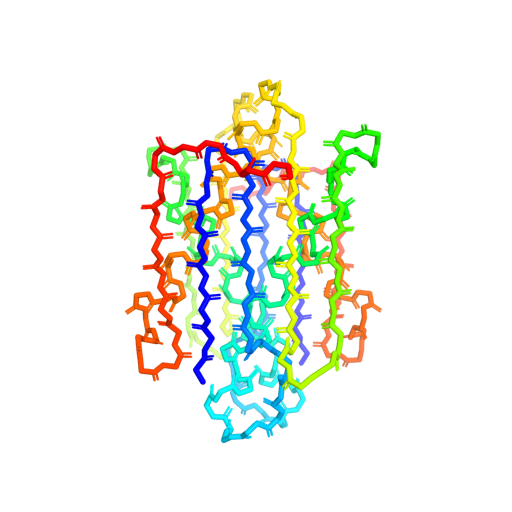36 7.457 12.023 1 97 65 MET B N 1
ATOM 1333 C CA . MET B 1 65 ? -12.891 8.484 11.086 1 97 65 MET B CA 1
ATOM 1334 C C . MET B 1 65 ? -12.383 9.711 11.828 1 97 65 MET B C 1
ATOM 1336 O O . MET B 1 65 ? -13.078 10.25 12.688 1 97 65 MET B O 1
ATOM 1340 N N . ASN B 1 66 ? -11.234 10.07 11.664 1 97.81 66 ASN B N 1
ATOM 1341 C CA . ASN B 1 66 ? -10.547 11.305 12 1 97.81 66 ASN B CA 1
ATOM 1342 C C . ASN B 1 66 ? -9.68 11.805 10.852 1 97.81 66 ASN B C 1
ATOM 1344 O O . ASN B 1 66 ? -9.656 11.188 9.781 1 97.81 66 ASN B O 1
ATOM 1348 N N . GLN B 1 67 ? -9.094 12.852 10.922 1 97.62 67 GLN B N 1
ATOM 1349 C CA . GLN B 1 67 ? -8.359 13.438 9.812 1 97.62 67 GLN B CA 1
ATOM 1350 C C . GLN B 1 67 ? -7.266 12.492 9.312 1 97.62 67 GLN B C 1
ATOM 1352 O O . GLN B 1 67 ? -7.109 12.297 8.109 1 97.62 67 GLN B O 1
ATOM 1357 N N . ARG B 1 68 ? -6.492 11.945 10.188 1 98.31 68 ARG B N 1
ATOM 1358 C CA . ARG B 1 68 ? -5.414 11.023 9.852 1 98.31 68 ARG B CA 1
ATOM 1359 C C . ARG B 1 68 ? -5.945 9.812 9.102 1 98.31 68 ARG B C 1
ATOM 1361 O O . ARG B 1 68 ? -5.402 9.43 8.055 1 98.31 68 ARG B O 1
ATOM 1368 N N . ASN B 1 69 ? -7 9.25 9.656 1 98.62 69 ASN B N 1
ATOM 1369 C CA . ASN B 1 69 ? -7.555 8.039 9.062 1 98.62 69 ASN B CA 1
ATOM 1370 C C . ASN B 1 69 ? -8.203 8.32 7.711 1 98.62 69 ASN B C 1
ATOM 1372 O O . ASN B 1 69 ? -8.172 7.473 6.812 1 98.62 69 ASN B O 1
ATOM 1376 N N . LYS B 1 70 ? -8.797 9.5 7.543 1 98.38 70 LYS B N 1
ATOM 1377 C CA . LYS B 1 70 ? -9.367 9.906 6.258 1 98.38 70 LYS B CA 1
ATOM 1378 C C . LYS B 1 70 ? -8.281 10 5.184 1 98.38 70 LYS B C 1
ATOM 1380 O O . LYS B 1 70 ? -8.484 9.547 4.055 1 98.38 70 LYS B O 1
ATOM 1385 N N . ILE B 1 71 ? -7.215 10.547 5.574 1 98.69 71 ILE B N 1
ATOM 1386 C CA . ILE B 1 71 ? -6.098 10.664 4.645 1 98.69 71 ILE B CA 1
ATOM 1387 C C . ILE B 1 71 ? -5.559 9.273 4.309 1 98.69 71 ILE B C 1
ATOM 1389 O O . ILE B 1 71 ? -5.344 8.945 3.139 1 98.69 71 ILE B O 1
ATOM 1393 N N . GLY B 1 72 ? -5.355 8.453 5.344 1 98.75 72 GLY B N 1
ATOM 1394 C CA . GLY B 1 72 ? -4.84 7.109 5.148 1 98.75 72 GLY B CA 1
ATOM 1395 C C . GLY B 1 72 ? -5.699 6.27 4.223 1 98.75 72 GLY B C 1
ATOM 1396 O O . GLY B 1 72 ? -5.191 5.633 3.297 1 98.75 72 GLY B O 1
ATOM 1397 N N . ILE B 1 73 ? -6.98 6.281 4.473 1 98.75 73 ILE B N 1
ATOM 1398 C CA . ILE B 1 73 ? -7.859 5.418 3.695 1 98.75 73 ILE B CA 1
ATOM 1399 C C . ILE B 1 73 ? -7.934 5.922 2.254 1 98.75 73 ILE B C 1
ATOM 1401 O O . ILE B 1 73 ? -8.078 5.129 1.32 1 98.75 73 ILE B O 1
ATOM 1405 N N . SER B 1 74 ? -7.836 7.223 1.997 1 98.69 74 SER B N 1
ATOM 1406 C CA . SER B 1 74 ? -7.809 7.742 0.632 1 98.69 74 SER B CA 1
ATOM 1407 C C . SER B 1 74 ? -6.578 7.25 -0.121 1 98.69 74 SER B C 1
ATOM 1409 O O . SER B 1 74 ? -6.645 6.977 -1.321 1 98.69 74 SER B O 1
ATOM 1411 N N . LEU B 1 75 ? -5.43 7.191 0.53 1 98.88 75 LEU B N 1
ATOM 1412 C CA . LEU B 1 75 ? -4.219 6.637 -0.068 1 98.88 75 LEU B CA 1
ATOM 1413 C C . LEU B 1 75 ? -4.406 5.16 -0.404 1 98.88 75 LEU B C 1
ATOM 1415 O O . LEU B 1 75 ? -4.098 4.73 -1.518 1 98.88 75 LEU B O 1
ATOM 1419 N N . ILE B 1 76 ? -4.949 4.406 0.516 1 98.94 76 ILE B N 1
ATOM 1420 C CA . ILE B 1 76 ? -5.176 2.979 0.325 1 98.94 76 ILE B CA 1
ATOM 1421 C C . ILE B 1 76 ? -6.129 2.76 -0.85 1 98.94 76 ILE B C 1
ATOM 1423 O O . ILE B 1 76 ? -5.91 1.87 -1.676 1 98.94 76 ILE B O 1
ATOM 1427 N N . GLU B 1 77 ? -7.137 3.557 -0.881 1 98.81 77 GLU B N 1
ATOM 1428 C CA . GLU B 1 77 ? -8.07 3.482 -2 1 98.81 77 GLU B CA 1
ATOM 1429 C C . GLU B 1 77 ? -7.348 3.607 -3.336 1 98.81 77 GLU B C 1
ATOM 1431 O O . GLU B 1 77 ? -7.559 2.801 -4.242 1 98.81 77 GLU B O 1
ATOM 1436 N N . THR B 1 78 ? -6.551 4.59 -3.461 1 98.81 78 THR B N 1
ATOM 1437 C CA . THR B 1 78 ? -5.824 4.816 -4.703 1 98.81 78 THR B CA 1
ATOM 1438 C C . THR B 1 78 ? -4.883 3.654 -5.004 1 98.81 78 THR B C 1
ATOM 1440 O O . THR B 1 78 ? -4.746 3.24 -6.156 1 98.81 78 THR B O 1
ATOM 1443 N N . GLN B 1 79 ? -4.25 3.129 -3.99 1 98.75 79 GLN B N 1
ATOM 1444 C CA . GLN B 1 79 ? -3.338 2.006 -4.168 1 98.75 79 GLN B CA 1
ATOM 1445 C C . GLN B 1 79 ? -4.062 0.789 -4.734 1 98.75 79 GLN B C 1
ATOM 1447 O O . GLN B 1 79 ? -3.643 0.22 -5.742 1 98.75 79 GLN B O 1
ATOM 1452 N N . VAL B 1 80 ? -5.133 0.392 -4.141 1 98.56 80 VAL B N 1
ATOM 1453 C CA . VAL B 1 80 ? -5.824 -0.817 -4.574 1 98.56 80 VAL B CA 1
ATOM 1454 C C . VAL B 1 80 ? -6.488 -0.575 -5.926 1 98.56 80 VAL B C 1
ATOM 1456 O O . VAL B 1 80 ? -6.57 -1.483 -6.758 1 98.56 80 VAL B O 1
ATOM 1459 N N . LYS B 1 81 ? -7.004 0.647 -6.129 1 98.38 81 LYS B N 1
ATOM 1460 C CA . LYS B 1 81 ? -7.57 0.984 -7.434 1 98.38 81 LYS B CA 1
ATOM 1461 C C . LYS B 1 81 ? -6.52 0.87 -8.531 1 98.38 81 LYS B C 1
ATOM 1463 O O . LYS B 1 81 ? -6.812 0.394 -9.633 1 98.38 81 LYS B O 1
ATOM 1468 N N . THR B 1 82 ? -5.332 1.371 -8.289 1 98.06 82 THR B N 1
ATOM 1469 C CA . THR B 1 82 ? -4.242 1.281 -9.258 1 98.06 82 THR B CA 1
ATOM 1470 C C . THR B 1 82 ? -3.99 -0.17 -9.656 1 98.06 82 THR B C 1
ATOM 1472 O O . THR B 1 82 ? -3.84 -0.477 -10.844 1 98.06 82 THR B O 1
ATOM 1475 N N . ILE B 1 83 ? -3.951 -1.07 -8.703 1 96.75 83 ILE B N 1
ATOM 1476 C CA . ILE B 1 83 ? -3.738 -2.49 -8.961 1 96.75 83 ILE B CA 1
ATOM 1477 C C . ILE B 1 83 ? -4.918 -3.049 -9.758 1 96.75 83 ILE B C 1
ATOM 1479 O O . ILE B 1 83 ? -4.723 -3.746 -10.758 1 96.75 83 ILE B O 1
ATOM 1483 N N . SER B 1 84 ? -6.117 -2.785 -9.312 1 96.75 84 SER B N 1
ATOM 1484 C CA . SER B 1 84 ? -7.309 -3.297 -9.984 1 96.75 84 SER B CA 1
ATOM 1485 C C . SER B 1 84 ? -7.359 -2.844 -11.445 1 96.75 84 SER B C 1
ATOM 1487 O O . SER B 1 84 ? -7.75 -3.611 -12.32 1 96.75 84 SER B O 1
ATOM 1489 N N . ASP B 1 85 ? -7 -1.593 -11.664 1 97.12 85 ASP B N 1
ATOM 1490 C CA . ASP B 1 85 ? -6.996 -1.046 -13.016 1 97.12 85 ASP B CA 1
ATOM 1491 C C . ASP B 1 85 ? -5.973 -1.761 -13.891 1 97.12 85 ASP B C 1
ATOM 1493 O O . ASP B 1 85 ? -6.211 -1.981 -15.078 1 97.12 85 ASP B O 1
ATOM 1497 N N . SER B 1 86 ? -4.863 -2.148 -13.367 1 94.25 86 SER B N 1
ATOM 1498 C CA . SER B 1 86 ? -3.779 -2.773 -14.109 1 94.25 86 SER B CA 1
ATOM 1499 C C . SER B 1 86 ? -4.027 -4.266 -14.305 1 94.25 86 SER B C 1
ATOM 1501 O O . SER B 1 86 ? -3.521 -4.867 -15.258 1 94.25 86 SER B O 1
ATOM 1503 N N . TYR B 1 87 ? -4.816 -4.832 -13.406 1 93.62 87 TYR B N 1
ATOM 1504 C CA . TYR B 1 87 ? -5.062 -6.27 -13.422 1 93.62 87 TYR B CA 1
ATOM 1505 C C . TYR B 1 87 ? -6.547 -6.57 -13.258 1 93.62 87 TYR B C 1
ATOM 1507 O O . TYR B 1 87 ? -6.934 -7.379 -12.406 1 93.62 87 TYR B O 1
ATOM 1515 N N . SER B 1 88 ? -7.309 -6.07 -14.078 1 93.75 88 SER B N 1
ATOM 1516 C CA . SER B 1 88 ? -8.758 -6.137 -13.969 1 93.75 88 SER B CA 1
ATOM 1517 C C . SER B 1 88 ? -9.266 -7.562 -14.172 1 93.75 88 SER B C 1
ATOM 1519 O O . SER B 1 88 ? -10.375 -7.898 -13.758 1 93.75 88 SER B O 1
ATOM 1521 N N . GLN B 1 89 ? -8.492 -8.438 -14.758 1 93 89 GLN B N 1
ATOM 1522 C CA . GLN B 1 89 ? -8.891 -9.82 -14.977 1 93 89 GLN B CA 1
ATOM 1523 C C . GLN B 1 89 ? -8.844 -10.625 -13.68 1 93 89 GLN B C 1
ATOM 1525 O O . GLN B 1 89 ? -9.461 -11.688 -13.578 1 93 89 GLN B O 1
ATOM 1530 N N . PHE B 1 90 ? -8.078 -10.117 -12.711 1 92.62 90 PHE B N 1
ATOM 1531 C CA . PHE B 1 90 ? -7.871 -10.883 -11.484 1 92.62 90 PHE B CA 1
ATOM 1532 C C . PHE B 1 90 ? -8.469 -10.164 -10.289 1 92.62 90 PHE B C 1
ATOM 1534 O O . PHE B 1 90 ? -8.602 -10.742 -9.203 1 92.62 90 PHE B O 1
ATOM 1541 N N . CYS B 1 91 ? -8.758 -8.891 -10.43 1 94.5 91 CYS B N 1
ATOM 1542 C CA . CYS B 1 91 ? -9.156 -8.047 -9.305 1 94.5 91 CYS B CA 1
ATOM 1543 C C . CYS B 1 91 ? -10.188 -7.016 -9.734 1 94.5 91 CYS B C 1
ATOM 1545 O O . CYS B 1 91 ? -10.016 -6.336 -10.75 1 94.5 91 CYS B O 1
ATOM 1547 N N . LYS B 1 92 ? -11.234 -6.895 -9.008 1 96.19 92 LYS B N 1
ATOM 1548 C CA . LYS B 1 92 ? -12.281 -5.906 -9.266 1 96.19 92 LYS B CA 1
ATOM 1549 C C . LYS B 1 92 ? -12.461 -4.973 -8.07 1 96.19 92 LYS B C 1
ATOM 1551 O O . LYS B 1 92 ? -12.516 -5.422 -6.926 1 96.19 92 LYS B O 1
ATOM 1556 N N . PHE B 1 93 ? -12.562 -3.734 -8.328 1 98.38 93 PHE B N 1
ATOM 1557 C CA . PHE B 1 93 ? -12.711 -2.68 -7.332 1 98.38 93 PHE B CA 1
ATOM 1558 C C . PHE B 1 93 ? -14.078 -2.012 -7.449 1 98.38 93 PHE B C 1
ATOM 1560 O O . PHE B 1 93 ? -14.516 -1.682 -8.555 1 98.38 93 PHE B O 1
ATOM 1567 N N . LYS B 1 94 ? -14.781 -1.857 -6.367 1 98.31 94 LYS B N 1
ATOM 1568 C CA . LYS B 1 94 ? -16.031 -1.121 -6.297 1 98.31 94 LYS B CA 1
ATOM 1569 C C . LYS B 1 94 ? -16.047 -0.151 -5.117 1 98.31 94 LYS B C 1
ATOM 1571 O O . LYS B 1 94 ? -15.625 -0.505 -4.012 1 98.31 94 LYS B O 1
ATOM 1576 N N . LYS B 1 95 ? -16.547 0.999 -5.355 1 98.31 95 LYS B N 1
ATOM 1577 C CA . LYS B 1 95 ? -16.641 2.012 -4.309 1 98.31 95 LYS B CA 1
ATOM 1578 C C . LYS B 1 95 ? -18.094 2.314 -3.959 1 98.31 95 LYS B C 1
ATOM 1580 O O . LYS B 1 95 ? -18.922 2.5 -4.852 1 98.31 95 LYS B O 1
ATOM 1585 N N . TYR B 1 96 ? -18.297 2.414 -2.682 1 97.62 96 TYR B N 1
ATOM 1586 C CA . TYR B 1 96 ? -19.609 2.73 -2.162 1 97.62 96 TYR B CA 1
ATOM 1587 C C . TYR B 1 96 ? -19.594 4.039 -1.383 1 97.62 96 TYR B C 1
ATOM 1589 O O . TYR B 1 96 ? -18.641 4.316 -0.646 1 97.62 96 TYR B O 1
ATOM 1597 N N . ASN B 1 97 ? -20.609 4.848 -1.603 1 94.69 97 ASN B N 1
ATOM 1598 C CA . ASN B 1 97 ? -20.703 6.117 -0.895 1 94.69 97 ASN B CA 1
ATOM 1599 C C . ASN B 1 97 ? -21.531 5.988 0.382 1 94.69 97 ASN B C 1
ATOM 1601 O O . ASN B 1 97 ? -22.469 6.754 0.6 1 94.69 97 ASN B O 1
ATOM 1605 N N . LYS B 1 98 ? -21.203 5.051 1.145 1 94 98 LYS B N 1
ATOM 1606 C CA . LYS B 1 98 ? -21.828 4.797 2.441 1 94 98 LYS B CA 1
ATOM 1607 C C . LYS B 1 98 ? -20.812 4.199 3.424 1 94 98 LYS B C 1
ATOM 1609 O O . LYS B 1 98 ? -19.719 3.814 3.033 1 94 98 LYS B O 1
ATOM 1614 N N . GLU B 1 99 ? -21.203 4.223 4.637 1 91.5 99 GLU B N 1
ATOM 1615 C CA . GLU B 1 99 ? -20.359 3.6 5.656 1 91.5 99 GLU B CA 1
ATOM 1616 C C . GLU B 1 99 ? -20.578 2.09 5.699 1 91.5 99 GLU B C 1
ATOM 1618 O O . GLU B 1 99 ? -21.609 1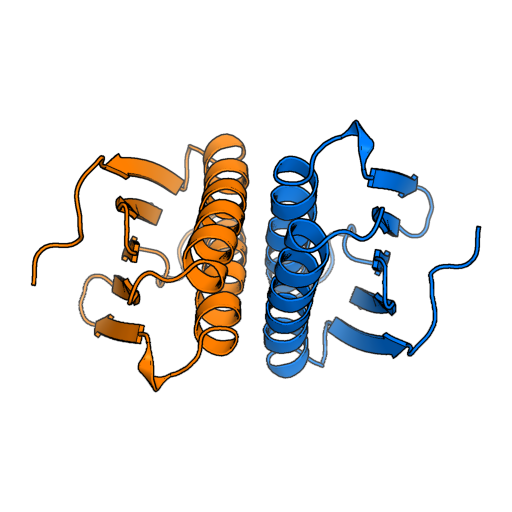.593 5.254 1 91.5 99 GLU B O 1
ATOM 1623 N N . LEU B 1 100 ? -19.562 1.399 6.152 1 89.94 100 LEU B N 1
ATOM 1624 C CA . LEU B 1 100 ? -19.672 -0.04 6.363 1 89.94 100 LEU B CA 1
ATOM 1625 C C . LEU B 1 100 ? -20.75 -0.362 7.391 1 89.94 100 LEU B C 1
ATOM 1627 O O . LEU B 1 100 ? -20.844 0.296 8.43 1 89.94 100 LEU B O 1
ATOM 1631 N N . GLU B 1 101 ? -21.688 -1.058 6.969 1 76.94 101 GLU B N 1
ATOM 1632 C CA . GLU B 1 101 ? -22.766 -1.438 7.883 1 76.94 101 GLU B CA 1
ATOM 1633 C C . GLU B 1 101 ? -22.25 -2.355 8.984 1 76.94 101 GLU B C 1
ATOM 1635 O O . GLU B 1 101 ? -21.359 -3.182 8.758 1 76.94 101 GLU B O 1
ATOM 1640 N N . LYS B 1 102 ? -22.562 -2.027 10.367 1 62.47 102 LYS B N 1
ATOM 1641 C CA . LYS B 1 102 ? -22.281 -2.875 11.523 1 62.47 102 LYS B CA 1
ATOM 1642 C C . LYS B 1 102 ? -22.969 -4.23 11.391 1 62.47 102 LYS B C 1
ATOM 1644 O O . LYS B 1 102 ? -24.047 -4.324 10.812 1 62.47 102 LYS B O 1
#

pLDDT: mean 92.24, std 10.15, range [58.16, 98.94]

Foldseek 3Di:
DWEWEAEQFWIKIKPLDDDDDPVSVVLSVQLCCLVVVLCVVDDPVFWDWDFDPPPMTMIIIGGRDDPVSSVSSVVSLVSNVVSCVVCVVNYDYHYDHHHDDD/DWEWEAEQFWIKIKPLDDDDDPVSVVLSVQLCCLVVVLCVVDDPVFWDWDFDPPPMTMIIIGGRDDPVSSVSSVVSLVSNVVSCVVCVVNYDYHYDHHHDDD